Protein AF-A0A813GCV9-F1 (afdb_monomer_lite)

Radius of gyration: 18.34 Å; chains: 1; bounding box: 48×41×50 Å

Sequence (253 aa):
VLDKYIAGQLTDNELYKGTQWEKLWSWPYELSLPIFQYCRDNKVRLVALNTDSEVLLKVSQGGLEALTDQDWQRWVPDRKGFATMTKDAGFKTYMGRVIIPSFYIHEKLGILNYTLSGEKLDQPLNLNRFVSGRLIWDETMAGAAVQFVEEKKGQGGLMCVLVGGDHVKYQYGLRARMERLAMRPGNKFGRELQVASVMLNPGPGDALSRDGPMMAPGPDGQQKVIQFSDFVFAREDAESEAPAIVRVGVPDS

Secondary structure (DSSP, 8-state):
-HHHHHTT-S-HHHHHHHTTHHHH--S-GGGTHHHHHHHHHTTPPP---PPPHHHHHHHHHH-GGG--HHHHHHH-TTHHHHHHHTTSHHHHHHIIIIIHHHHHHHHHTTGGGB-TTS-B-SSPPPHHHHHHHHHHHHHHHHHHHHHHHHHTTTS--EEEEEE-GGGTSSTTSHHHHHHHHHTSTT-S-GGG-EEEEEEES--HHHHS-TT-SEEEE-TTSSEEEE-S-SEEE--TT----PPEEEEEEPPP-

Foldseek 3Di:
DQLCVLVVNDDLVRVCVVVVCVQQPPDDSVLCSVVSVVCSVVVPGDDDQFDDPVVLVQCQVPNPVSQDPVNCVVQQVCPPVLVVLCVFQLNVVLCVQQQVVVVVVCVVVVNQQAGNRRHGDPDGRDSRSSVRSQSSRQRSSLVRVLVVVQVCPPVFDKDKDWAQLSQQFWCPHSQVNNLVNCCDPPGPQNVQKDKFKEAEADDPCQQAPPVGFRWGQDPVRDTDGTGRGPYYDHDPDDPDSGTIIMMIGGDDD

pLDDT: mean 85.26, std 12.13, range [37.31, 98.44]

Organism: Polarella glacialis (NCBI:txid89957)

InterPro domains:
  IPR007314 Haem-binding uptake, Tiki superfamily, ChaN [PF04187] (1-177)
  IPR007314 Haem-binding uptake, Tiki superfamily, ChaN [cd14727] (1-185)

Structure (mmCIF, N/CA/C/O backbone):
data_AF-A0A813GCV9-F1
#
_entry.id   AF-A0A813GCV9-F1
#
loop_
_atom_site.group_PDB
_atom_site.id
_atom_site.type_symbol
_atom_site.label_atom_id
_atom_site.label_alt_id
_atom_site.label_comp_id
_atom_site.label_asym_id
_atom_site.label_entity_id
_atom_site.label_seq_id
_atom_site.pdbx_PDB_ins_code
_atom_site.Cartn_x
_atom_site.Cartn_y
_atom_site.Cartn_z
_atom_site.occupancy
_atom_site.B_iso_or_equiv
_atom_site.auth_seq_id
_atom_site.auth_comp_id
_atom_site.auth_asym_id
_atom_site.auth_atom_id
_atom_site.pdbx_PDB_model_num
ATOM 1 N N . VAL A 1 1 ? -13.377 12.943 6.484 1.00 95.12 1 VAL A N 1
ATOM 2 C CA . VAL A 1 1 ? -14.538 12.206 5.922 1.00 95.12 1 VAL A CA 1
ATOM 3 C C . VAL A 1 1 ? -14.755 10.895 6.662 1.00 95.12 1 VAL A C 1
ATOM 5 O O . VAL A 1 1 ? -15.801 10.762 7.279 1.00 95.12 1 VAL A O 1
ATOM 8 N N . LEU A 1 2 ? -13.763 9.995 6.698 1.00 96.25 2 LEU A N 1
ATOM 9 C CA . LEU A 1 2 ? -13.865 8.685 7.364 1.00 96.25 2 LEU A CA 1
ATOM 10 C C . LEU A 1 2 ? -14.366 8.757 8.818 1.00 96.25 2 LEU A C 1
ATOM 12 O O . LEU A 1 2 ? -15.348 8.101 9.144 1.00 96.25 2 LEU A O 1
ATOM 16 N N . ASP A 1 3 ? -13.779 9.616 9.660 1.00 96.88 3 ASP A N 1
ATOM 17 C CA . ASP A 1 3 ? -14.214 9.754 11.062 1.00 96.88 3 ASP A CA 1
ATOM 18 C C . ASP A 1 3 ? -15.690 10.198 11.187 1.00 96.88 3 ASP A C 1
ATOM 20 O O . ASP A 1 3 ? -16.424 9.684 12.027 1.00 96.88 3 ASP A O 1
ATOM 24 N N . LYS A 1 4 ? -16.163 11.101 10.311 1.00 97.88 4 LYS A N 1
ATOM 25 C CA . LYS A 1 4 ? -17.574 11.536 10.282 1.00 97.88 4 LYS A CA 1
ATOM 26 C C . LYS A 1 4 ? -18.507 10.399 9.860 1.00 97.88 4 LYS A C 1
ATOM 28 O O . LYS A 1 4 ? -19.579 10.243 10.437 1.00 97.88 4 LYS A O 1
ATOM 33 N N . TYR A 1 5 ? -18.091 9.587 8.889 1.00 98.19 5 TYR A N 1
ATOM 34 C CA . TYR A 1 5 ? -18.853 8.414 8.468 1.00 98.19 5 TYR A CA 1
ATOM 35 C C . TYR A 1 5 ? -18.958 7.372 9.592 1.00 98.19 5 TYR A C 1
ATOM 37 O O . TYR A 1 5 ? -20.060 6.931 9.907 1.00 98.19 5 TYR A O 1
ATOM 45 N N . ILE A 1 6 ? -17.855 7.063 10.288 1.00 98.00 6 ILE A N 1
ATOM 46 C CA . ILE A 1 6 ? -17.864 6.166 11.462 1.00 98.00 6 ILE A CA 1
ATOM 47 C C . ILE A 1 6 ? -18.747 6.710 12.597 1.00 98.00 6 ILE A C 1
ATOM 49 O O . ILE A 1 6 ? -19.453 5.953 13.272 1.00 98.00 6 ILE A O 1
ATOM 53 N N . ALA A 1 7 ? -18.781 8.032 12.776 1.00 97.81 7 ALA A N 1
ATOM 54 C CA . ALA A 1 7 ? -19.679 8.696 13.717 1.00 97.81 7 ALA A CA 1
ATOM 55 C C . ALA A 1 7 ? -21.167 8.659 13.300 1.00 97.81 7 ALA A C 1
ATOM 57 O O . ALA A 1 7 ? -22.009 9.137 14.054 1.00 97.81 7 ALA A O 1
ATOM 58 N N . GLY A 1 8 ? -21.510 8.090 12.137 1.00 97.00 8 GLY A N 1
ATOM 59 C CA . GLY A 1 8 ? -22.879 8.042 11.613 1.00 97.00 8 GLY A CA 1
ATOM 60 C C . GLY A 1 8 ? -23.380 9.387 11.079 1.00 97.00 8 GLY A C 1
ATOM 61 O O . GLY A 1 8 ? -24.580 9.571 10.919 1.00 97.00 8 GLY A O 1
ATOM 62 N N . GLN A 1 9 ? -22.473 10.335 10.825 1.00 98.25 9 GLN A N 1
ATOM 63 C CA . GLN A 1 9 ? -22.802 11.689 10.363 1.00 98.25 9 GLN A CA 1
ATOM 64 C C . GLN A 1 9 ? -22.829 11.813 8.837 1.00 98.25 9 GLN A C 1
ATOM 66 O O . GLN A 1 9 ? -23.144 12.884 8.332 1.00 98.25 9 GLN A O 1
ATOM 71 N N . LEU A 1 10 ? -22.439 10.760 8.113 1.00 98.44 10 LEU A N 1
ATOM 72 C CA . LEU A 1 10 ? -22.456 10.702 6.654 1.00 98.44 10 LEU A CA 1
ATOM 73 C C . LEU A 1 10 ? -23.148 9.416 6.202 1.00 98.44 10 LEU A C 1
ATOM 75 O O . LEU A 1 10 ? -22.940 8.351 6.787 1.00 98.44 10 LEU A O 1
ATOM 79 N N . THR A 1 11 ? -23.924 9.525 5.133 1.00 98.19 11 THR A N 1
ATOM 80 C CA . THR A 1 11 ? -24.486 8.408 4.369 1.00 98.19 11 THR A CA 1
ATOM 81 C C . THR A 1 11 ? -23.422 7.723 3.509 1.00 98.19 11 THR A C 1
ATOM 83 O O . THR A 1 11 ? -22.344 8.268 3.256 1.00 98.19 11 THR A O 1
ATOM 86 N N . ASP A 1 12 ? -23.748 6.541 2.989 1.00 97.75 12 ASP A N 1
ATOM 87 C CA . ASP A 1 12 ? -22.870 5.764 2.107 1.00 97.75 12 ASP A CA 1
ATOM 88 C C . ASP A 1 12 ? -22.499 6.541 0.825 1.00 97.75 12 ASP A C 1
ATOM 90 O O . ASP A 1 12 ? -21.359 6.473 0.362 1.00 97.75 12 ASP A O 1
ATOM 94 N N . ASN A 1 13 ? -23.428 7.342 0.288 1.00 97.50 13 ASN A N 1
ATOM 95 C CA . ASN A 1 13 ? -23.197 8.198 -0.881 1.00 97.50 13 ASN A CA 1
ATOM 96 C C . ASN A 1 13 ? -22.347 9.438 -0.546 1.00 97.50 13 ASN A C 1
ATOM 98 O O . ASN A 1 13 ? -21.528 9.883 -1.348 1.00 97.50 13 ASN A O 1
ATOM 102 N N . GLU A 1 14 ? -22.515 10.015 0.645 1.00 98.19 14 GLU A N 1
ATOM 103 C CA . GLU A 1 14 ? -21.656 11.115 1.099 1.00 98.19 14 GLU A CA 1
ATOM 104 C C . GLU A 1 14 ? -20.230 10.640 1.382 1.00 98.19 14 GLU A C 1
ATOM 106 O O . GLU A 1 14 ? -19.284 11.382 1.116 1.00 98.19 14 GLU A O 1
ATOM 111 N N . LEU A 1 15 ? -20.059 9.401 1.860 1.00 97.44 15 LEU A N 1
ATOM 112 C CA . LEU A 1 15 ? -18.748 8.766 1.950 1.00 97.44 15 LEU A CA 1
ATOM 113 C C . LEU A 1 15 ? -18.119 8.625 0.558 1.00 97.44 15 LEU A C 1
ATOM 115 O O . LEU A 1 15 ? -17.005 9.109 0.379 1.00 97.44 15 LEU A O 1
ATOM 119 N N . TYR A 1 16 ? -18.839 8.056 -0.416 1.00 96.06 16 TYR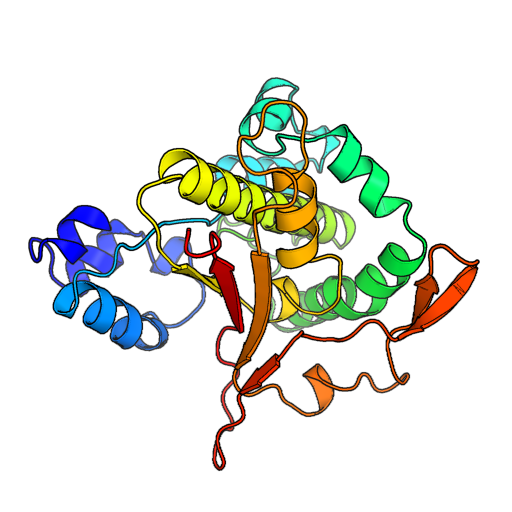 A N 1
ATOM 120 C CA . TYR A 1 16 ? -18.379 7.893 -1.805 1.00 96.06 16 TYR A CA 1
ATOM 121 C C . TYR A 1 16 ? -17.875 9.207 -2.420 1.00 96.06 16 TYR A C 1
ATOM 123 O O . TYR A 1 16 ? -16.763 9.287 -2.948 1.00 96.06 16 TYR A O 1
ATOM 131 N N . LYS A 1 17 ? -18.674 10.275 -2.299 1.00 96.00 17 LYS A N 1
ATOM 132 C CA . LYS A 1 17 ? -18.301 11.608 -2.793 1.00 96.00 17 LYS A CA 1
ATOM 133 C C . LYS A 1 17 ? -17.136 12.196 -2.003 1.00 96.00 17 LYS A C 1
ATOM 135 O O . LYS A 1 17 ? -16.207 12.750 -2.585 1.00 96.00 17 LYS A O 1
ATOM 140 N N . GLY A 1 18 ? -17.172 12.078 -0.677 1.00 94.38 18 GLY A N 1
ATOM 141 C CA . GLY A 1 18 ? -16.168 12.653 0.213 1.00 94.38 18 GLY A CA 1
ATOM 142 C C . GLY A 1 18 ? -14.790 12.002 0.090 1.00 94.38 18 GLY A C 1
ATOM 143 O O . GLY A 1 18 ? -13.785 12.671 0.327 1.00 94.38 18 GLY A O 1
ATOM 144 N N . THR A 1 19 ? -14.720 10.725 -0.287 1.00 91.62 19 THR A N 1
ATOM 145 C CA . THR A 1 19 ? -13.461 10.027 -0.593 1.00 91.62 19 THR A CA 1
ATOM 146 C C . THR A 1 19 ? -13.005 10.229 -2.031 1.00 91.62 19 THR A C 1
ATOM 148 O O . THR A 1 19 ? -11.909 9.793 -2.358 1.00 91.62 19 THR A O 1
ATOM 151 N N . GLN A 1 20 ? -13.803 10.898 -2.875 1.00 90.62 20 GLN A N 1
ATOM 152 C CA . GLN A 1 20 ? -13.553 11.019 -4.314 1.00 90.62 20 GLN A CA 1
ATOM 153 C C . GLN A 1 20 ? -13.320 9.641 -4.955 1.00 90.62 20 GLN A C 1
ATOM 155 O O . GLN A 1 20 ? -12.394 9.473 -5.748 1.00 90.62 20 GLN A O 1
ATOM 160 N N . TRP A 1 21 ? -14.137 8.648 -4.580 1.00 89.50 21 TRP A N 1
ATOM 161 C CA . TRP A 1 21 ? -13.897 7.243 -4.920 1.00 89.50 21 TRP A CA 1
ATOM 162 C C . TRP A 1 21 ? -13.711 7.016 -6.421 1.00 89.50 21 TRP A C 1
ATOM 164 O O . TRP A 1 21 ? -12.734 6.398 -6.813 1.00 89.50 21 TRP A O 1
ATOM 174 N N . GLU A 1 22 ? -14.586 7.592 -7.253 1.00 85.50 22 GLU A N 1
ATOM 175 C CA . GLU A 1 22 ? -14.513 7.501 -8.722 1.00 85.50 22 GLU A CA 1
ATOM 176 C C . GLU A 1 22 ? -13.161 7.947 -9.290 1.00 85.50 22 GLU A C 1
ATOM 178 O O . GLU A 1 22 ? -12.674 7.393 -10.271 1.00 85.50 22 GLU A O 1
ATOM 183 N N . LYS A 1 23 ? -12.551 8.959 -8.667 1.00 81.44 23 LYS A N 1
ATOM 184 C CA . LYS A 1 23 ? -11.278 9.521 -9.111 1.00 81.44 23 LYS A CA 1
ATOM 185 C C . LYS A 1 23 ? -10.099 8.682 -8.629 1.00 81.44 23 LYS A C 1
ATOM 187 O O . LYS A 1 23 ? -9.168 8.454 -9.390 1.00 81.44 23 LYS A O 1
ATOM 192 N N . LEU A 1 24 ? -10.113 8.296 -7.353 1.00 79.62 24 LEU A N 1
ATOM 193 C CA . LEU A 1 24 ? -8.946 7.728 -6.672 1.00 79.62 24 LEU A CA 1
ATOM 194 C C . LEU A 1 24 ? -8.916 6.200 -6.683 1.00 79.62 24 LEU A C 1
ATOM 196 O O . LEU A 1 24 ? -7.896 5.612 -6.328 1.00 79.62 24 LEU A O 1
ATOM 200 N N . TRP A 1 25 ? -10.028 5.554 -7.035 1.00 78.06 25 TRP A N 1
ATOM 201 C CA . TRP A 1 25 ? -10.176 4.110 -6.966 1.00 78.06 25 TRP A CA 1
ATOM 202 C C . TRP A 1 25 ? -10.882 3.570 -8.207 1.00 78.06 25 TRP A C 1
ATOM 204 O O . TRP A 1 25 ? -12.018 3.921 -8.507 1.00 78.06 25 TRP A O 1
ATOM 214 N N . SER A 1 26 ? -10.212 2.669 -8.924 1.00 71.94 26 SER A N 1
ATOM 215 C CA . SER A 1 26 ? -10.727 2.099 -10.177 1.00 71.94 26 SER A CA 1
ATOM 216 C C . SER A 1 26 ? -11.703 0.933 -9.980 1.00 71.94 26 SER A C 1
ATOM 218 O O . SER A 1 26 ? -12.208 0.390 -10.959 1.00 71.94 26 SER A O 1
ATOM 220 N N . TRP A 1 27 ? -11.964 0.525 -8.733 1.00 78.88 27 TRP A N 1
ATOM 221 C CA . TRP A 1 27 ? -12.849 -0.598 -8.414 1.00 78.88 27 TRP A CA 1
ATOM 222 C C . TRP A 1 27 ? -14.259 -0.131 -8.035 1.00 78.88 27 TRP A C 1
ATOM 224 O O . TRP A 1 27 ? -14.389 0.911 -7.383 1.00 78.88 27 TRP A O 1
ATOM 234 N N . PRO A 1 28 ? -15.307 -0.918 -8.353 1.00 86.38 28 PRO A N 1
ATOM 235 C CA . PRO A 1 28 ? -16.673 -0.610 -7.939 1.00 86.38 28 PRO A CA 1
ATOM 236 C C . PRO A 1 28 ? -16.771 -0.378 -6.427 1.00 86.38 28 PRO A C 1
ATOM 238 O O . PRO A 1 28 ? -16.261 -1.167 -5.625 1.00 86.38 28 PRO A O 1
ATOM 241 N N . TYR A 1 29 ? -17.416 0.718 -6.032 1.00 90.81 29 TYR A N 1
ATOM 242 C CA . TYR A 1 29 ? -17.540 1.119 -4.628 1.00 90.81 29 TYR A CA 1
ATOM 243 C C . TYR A 1 29 ? -18.311 0.088 -3.801 1.00 90.81 29 TYR A C 1
ATOM 245 O O . TYR A 1 29 ? -18.001 -0.160 -2.634 1.00 90.81 29 TYR A O 1
ATOM 253 N N . GLU A 1 30 ? -19.266 -0.577 -4.444 1.00 91.12 30 GLU A N 1
ATOM 254 C CA . GLU A 1 30 ? -20.138 -1.603 -3.888 1.00 91.12 30 GLU A CA 1
ATOM 255 C C . GLU A 1 30 ? -19.344 -2.787 -3.324 1.00 91.12 30 GLU A C 1
ATOM 257 O O . GLU A 1 30 ? -19.785 -3.406 -2.359 1.00 91.12 30 GLU A O 1
ATOM 262 N N . LEU A 1 31 ? -18.147 -3.066 -3.857 1.00 88.00 31 LEU A N 1
ATOM 263 C CA . LEU A 1 31 ? -17.272 -4.122 -3.337 1.00 88.00 31 LEU A CA 1
ATOM 264 C C . LEU A 1 31 ? -16.697 -3.779 -1.955 1.00 88.00 31 LEU A C 1
ATOM 266 O O . LEU A 1 31 ? -16.439 -4.672 -1.152 1.00 88.00 31 LEU A O 1
ATOM 270 N N . SER A 1 32 ? -16.490 -2.491 -1.667 1.00 90.44 32 SER A N 1
ATOM 271 C CA . SER A 1 32 ? -15.940 -2.014 -0.388 1.00 90.44 32 SER A CA 1
ATOM 272 C C . SER A 1 32 ? -17.020 -1.571 0.600 1.00 90.44 32 SER A C 1
ATOM 274 O O . SER A 1 32 ? -16.760 -1.459 1.800 1.00 90.44 32 SER A O 1
ATOM 276 N N . LEU A 1 33 ? -18.245 -1.342 0.124 1.00 92.94 33 LEU A N 1
ATOM 277 C CA . LEU A 1 33 ? -19.337 -0.826 0.938 1.00 92.94 33 LEU A CA 1
ATOM 278 C C . LEU A 1 33 ? -19.668 -1.694 2.170 1.00 92.94 33 LEU A C 1
ATOM 280 O O . LEU A 1 33 ? -19.777 -1.118 3.256 1.00 92.94 33 LEU A O 1
ATOM 284 N N . PRO A 1 34 ? -19.738 -3.041 2.089 1.00 94.94 34 PRO A N 1
ATOM 285 C CA . PRO A 1 34 ? -19.987 -3.874 3.267 1.00 94.94 34 PRO A CA 1
ATOM 286 C C . PRO A 1 34 ? -18.926 -3.709 4.362 1.00 94.94 34 PRO A C 1
ATOM 288 O O . PRO A 1 34 ? -19.247 -3.732 5.549 1.00 94.94 34 PRO A O 1
ATOM 291 N N . ILE A 1 35 ? -17.663 -3.487 3.978 1.00 93.56 35 ILE A N 1
ATOM 292 C CA . ILE A 1 35 ? -16.563 -3.240 4.920 1.00 93.56 35 ILE A CA 1
ATOM 293 C C . ILE A 1 35 ? -16.776 -1.896 5.617 1.00 93.56 35 ILE A C 1
ATOM 295 O O . ILE A 1 35 ? -16.689 -1.810 6.842 1.00 93.56 35 ILE A O 1
ATOM 299 N N . PHE A 1 36 ? -17.103 -0.846 4.860 1.00 96.00 36 PHE A N 1
ATOM 300 C CA . PHE A 1 36 ? -17.378 0.466 5.440 1.00 96.00 36 PHE A CA 1
ATOM 301 C C . PHE A 1 36 ? -18.581 0.430 6.384 1.00 96.00 36 PHE A C 1
ATOM 303 O O . PHE A 1 36 ? -18.497 0.953 7.496 1.00 96.00 36 PHE A O 1
ATOM 310 N N . GLN A 1 37 ? -19.685 -0.198 5.982 1.00 97.38 37 GLN A N 1
ATOM 311 C CA . GLN A 1 37 ? -20.872 -0.365 6.824 1.00 97.38 37 GLN A CA 1
ATOM 312 C C . GLN A 1 37 ? -20.536 -1.126 8.112 1.00 97.38 37 GLN A C 1
ATOM 314 O O . GLN A 1 37 ? -20.809 -0.617 9.198 1.00 97.38 37 GLN A O 1
ATOM 319 N N . TYR A 1 38 ? -19.823 -2.255 8.016 1.00 97.00 38 TYR A N 1
ATOM 320 C CA . TYR A 1 38 ? -19.364 -3.001 9.190 1.00 97.00 38 TYR A CA 1
ATOM 321 C C . TYR A 1 38 ? -18.544 -2.124 10.143 1.00 97.00 38 TYR A C 1
ATOM 323 O O . TYR A 1 38 ? -18.786 -2.126 11.352 1.00 97.00 38 TYR A O 1
ATOM 331 N N . CYS A 1 39 ? -17.597 -1.342 9.615 1.00 97.25 39 CYS A N 1
ATOM 332 C CA . CYS A 1 39 ? -16.786 -0.448 10.433 1.00 97.25 39 CYS A CA 1
ATOM 333 C C . CYS A 1 39 ? -17.624 0.636 11.125 1.00 97.25 39 CYS A C 1
ATOM 335 O O . CYS A 1 39 ? -17.415 0.897 12.309 1.00 97.25 39 CYS A O 1
ATOM 337 N N . ARG A 1 40 ? -18.592 1.245 10.430 1.00 97.75 40 ARG A N 1
ATOM 338 C CA . ARG A 1 40 ? -19.497 2.250 11.014 1.00 97.75 40 ARG A CA 1
ATOM 339 C C . ARG A 1 40 ? -20.349 1.663 12.136 1.00 97.75 40 ARG A C 1
ATOM 341 O O . ARG A 1 40 ? -20.454 2.276 13.204 1.00 97.75 40 ARG A O 1
ATOM 348 N N . ASP A 1 41 ? -20.949 0.507 11.882 1.00 97.69 41 ASP A N 1
ATOM 349 C CA . ASP A 1 41 ? -21.927 -0.115 12.771 1.00 97.69 41 ASP A CA 1
ATOM 350 C C . ASP A 1 41 ? -21.246 -0.661 14.039 1.00 97.69 41 ASP A C 1
ATOM 352 O O . ASP A 1 41 ? -21.800 -0.561 15.131 1.00 97.69 41 ASP A O 1
ATOM 356 N N . ASN A 1 42 ? -19.989 -1.109 13.924 1.00 97.12 42 ASN A N 1
ATOM 357 C CA . ASN A 1 42 ? -19.175 -1.612 15.039 1.00 97.12 42 ASN A CA 1
ATOM 358 C C . ASN A 1 42 ? -18.173 -0.589 15.601 1.00 97.12 42 ASN A C 1
ATOM 360 O O . ASN A 1 42 ? -17.332 -0.937 16.426 1.00 97.12 42 ASN A O 1
ATOM 364 N N . LYS A 1 43 ? -18.223 0.671 15.146 1.00 95.50 43 LYS A N 1
ATOM 365 C CA . LYS A 1 43 ? -17.301 1.748 15.560 1.00 95.50 43 LYS A CA 1
ATOM 366 C C . LYS A 1 43 ? -15.816 1.397 15.393 1.00 95.50 43 LYS A C 1
ATOM 368 O O . LYS A 1 43 ? -14.961 1.908 16.114 1.00 95.50 43 LYS A O 1
ATOM 373 N N . VAL A 1 44 ? -15.499 0.572 14.396 1.00 95.69 44 VAL A N 1
ATOM 374 C CA . VAL A 1 44 ? -14.118 0.292 13.995 1.00 95.69 44 VAL A CA 1
ATOM 375 C C . VAL A 1 44 ? -13.597 1.496 13.225 1.00 95.69 44 VAL A C 1
ATOM 377 O O . VAL A 1 44 ? -14.186 1.927 12.233 1.00 95.69 44 VAL A O 1
ATOM 380 N N . ARG A 1 45 ? -12.478 2.057 13.681 1.00 94.25 45 ARG A N 1
ATOM 381 C CA . ARG A 1 45 ? -11.887 3.227 13.038 1.00 94.25 45 ARG A CA 1
ATOM 382 C C . ARG A 1 45 ? -11.359 2.882 11.645 1.00 94.25 45 ARG A C 1
ATOM 384 O O . ARG A 1 45 ? -10.619 1.917 11.483 1.00 94.25 45 ARG A O 1
ATOM 391 N N . LEU A 1 46 ? -11.679 3.727 10.668 1.00 94.75 46 LEU A N 1
ATOM 392 C CA . LEU A 1 46 ? -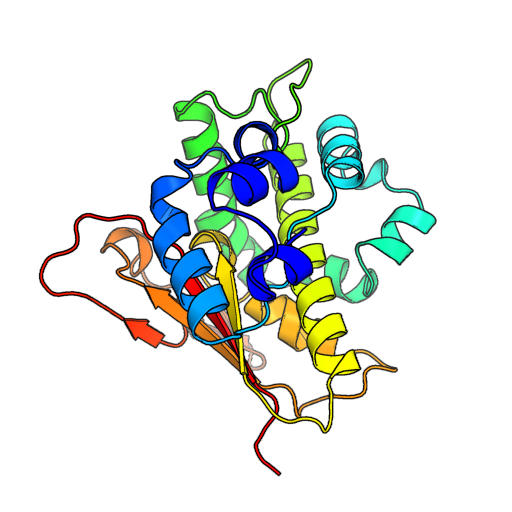11.105 3.672 9.324 1.00 94.75 46 LEU A CA 1
ATOM 393 C C . LEU A 1 46 ? -9.939 4.655 9.210 1.00 94.75 46 LEU A C 1
ATOM 395 O O . LEU A 1 46 ? -10.067 5.825 9.573 1.00 94.75 46 LEU A O 1
ATOM 399 N N . VAL A 1 47 ? -8.820 4.182 8.667 1.00 93.31 47 VAL A N 1
ATOM 400 C CA . VAL A 1 47 ? -7.606 4.972 8.440 1.00 93.31 47 VAL A CA 1
ATOM 401 C C . VAL A 1 47 ? -7.267 4.909 6.957 1.00 93.31 47 VAL A C 1
ATOM 403 O O . VAL A 1 47 ? -7.148 3.824 6.393 1.00 93.31 47 VAL A O 1
ATOM 406 N N . ALA A 1 48 ? -7.122 6.069 6.318 1.00 91.31 48 ALA A N 1
ATOM 407 C CA . ALA A 1 48 ? -6.647 6.140 4.943 1.00 91.31 48 ALA A CA 1
ATOM 408 C C . ALA A 1 48 ? -5.124 5.978 4.934 1.00 91.31 48 ALA A C 1
ATOM 410 O O . ALA A 1 48 ? -4.417 6.794 5.519 1.00 91.31 48 ALA A O 1
ATOM 411 N N . LEU A 1 49 ? -4.636 4.926 4.279 1.00 91.69 49 LEU A N 1
ATOM 412 C CA . LEU A 1 49 ? -3.199 4.650 4.147 1.00 91.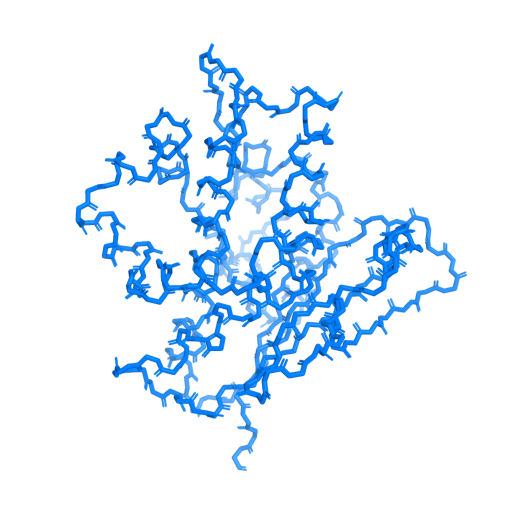69 49 LEU A CA 1
ATOM 413 C C . LEU A 1 49 ? -2.658 4.956 2.757 1.00 91.69 49 LEU A C 1
ATOM 415 O O . LEU A 1 49 ? -1.449 4.896 2.552 1.00 91.69 49 LEU A O 1
ATOM 419 N N . ASN A 1 50 ? -3.551 5.231 1.806 1.00 86.62 50 ASN A N 1
ATOM 420 C CA . ASN A 1 50 ? -3.183 5.404 0.414 1.00 86.62 50 ASN A CA 1
ATOM 421 C C . ASN A 1 50 ? -2.190 6.564 0.237 1.00 86.62 50 ASN A C 1
ATOM 423 O O . ASN A 1 50 ? -2.143 7.497 1.040 1.00 86.62 50 ASN A O 1
ATOM 427 N N . THR A 1 51 ? -1.398 6.495 -0.824 1.00 88.50 51 THR A N 1
ATOM 428 C CA . THR A 1 51 ? -0.418 7.524 -1.158 1.00 88.50 51 THR A CA 1
ATOM 429 C C . THR A 1 51 ? -1.104 8.780 -1.660 1.00 88.50 51 THR A C 1
ATOM 431 O O . THR A 1 51 ? -2.095 8.715 -2.385 1.00 88.50 51 THR A O 1
ATOM 434 N N . ASP A 1 52 ? -0.545 9.933 -1.310 1.00 87.88 52 ASP A N 1
ATOM 435 C CA . ASP A 1 52 ? -0.985 11.202 -1.871 1.00 87.88 52 ASP A CA 1
ATOM 436 C C . ASP A 1 52 ? -0.762 11.224 -3.390 1.00 87.88 52 ASP A C 1
ATOM 438 O O . ASP A 1 52 ? 0.323 10.907 -3.890 1.00 87.88 52 ASP A O 1
ATOM 442 N N . SER A 1 53 ? -1.794 11.630 -4.125 1.00 88.00 53 SER A N 1
ATOM 443 C CA . SER A 1 53 ? -1.738 11.828 -5.573 1.00 88.00 53 SER A CA 1
ATOM 444 C C . SER A 1 53 ? -0.568 12.708 -6.015 1.00 88.00 53 SER A C 1
ATOM 446 O O . SER A 1 53 ? 0.012 12.478 -7.074 1.00 88.00 53 SER A O 1
ATOM 448 N N . GLU A 1 54 ? -0.174 13.691 -5.195 1.00 90.31 54 GLU A N 1
ATOM 449 C CA . GLU A 1 54 ? 0.904 14.621 -5.529 1.00 90.31 54 GLU A CA 1
ATOM 450 C C . GLU A 1 54 ? 2.234 13.886 -5.764 1.00 90.31 54 GLU A C 1
ATOM 452 O O . GLU A 1 54 ? 2.913 14.117 -6.768 1.00 90.31 54 GLU A O 1
ATOM 457 N N . VAL A 1 55 ? 2.610 12.973 -4.861 1.00 92.81 55 VAL A N 1
ATOM 458 C CA . VAL A 1 55 ? 3.895 12.26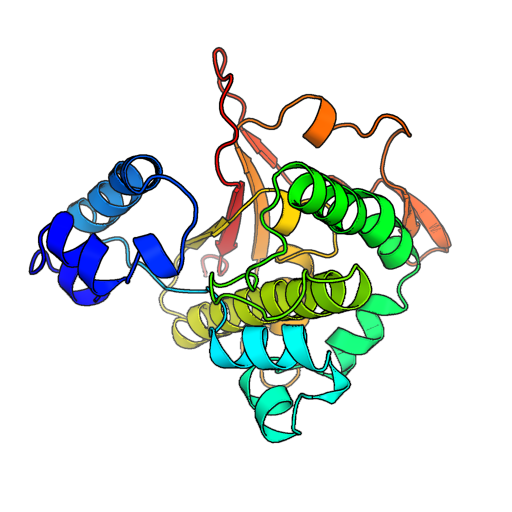7 -4.967 1.00 92.81 55 VAL A CA 1
ATOM 459 C C . VAL A 1 55 ? 3.859 11.210 -6.068 1.00 92.81 55 VAL A C 1
ATOM 461 O O . VAL A 1 55 ? 4.843 11.047 -6.792 1.00 92.81 55 VAL A O 1
ATOM 464 N N . LEU A 1 56 ? 2.718 10.542 -6.263 1.00 92.44 56 LEU A N 1
ATOM 465 C CA . LEU A 1 56 ? 2.556 9.585 -7.355 1.00 92.44 56 LEU A CA 1
ATOM 466 C C . LEU A 1 56 ? 2.619 10.269 -8.720 1.00 92.44 56 LEU A C 1
ATOM 468 O O . LEU A 1 56 ? 3.245 9.723 -9.629 1.00 92.44 56 LEU A O 1
ATOM 472 N N . LEU A 1 57 ? 2.060 11.472 -8.863 1.00 91.88 57 LEU A N 1
ATOM 473 C CA . LEU A 1 57 ? 2.163 12.259 -10.089 1.00 91.88 57 LEU A CA 1
ATOM 474 C C . LEU A 1 57 ? 3.615 12.666 -10.382 1.00 91.88 57 LEU A C 1
ATOM 476 O O . LEU A 1 57 ? 4.104 12.404 -11.484 1.00 91.88 57 LEU A O 1
ATOM 480 N N . LYS A 1 58 ? 4.335 13.217 -9.390 1.00 94.44 58 LYS A N 1
ATOM 481 C CA . LYS A 1 58 ? 5.763 13.580 -9.526 1.00 94.44 58 LYS A CA 1
ATOM 482 C C . LYS A 1 58 ? 6.599 12.392 -10.000 1.00 94.44 58 LYS A C 1
ATOM 484 O O . LYS A 1 58 ? 7.374 12.507 -10.950 1.00 94.44 58 LYS A O 1
ATOM 489 N N . VAL A 1 59 ? 6.407 11.232 -9.373 1.00 95.12 59 VAL A N 1
ATOM 490 C CA . VAL A 1 59 ? 7.175 10.018 -9.681 1.00 95.12 59 VAL A CA 1
ATOM 491 C C . VAL A 1 59 ? 6.762 9.403 -11.014 1.00 95.12 59 VAL A C 1
ATOM 493 O O . VAL A 1 59 ? 7.615 8.895 -11.738 1.00 95.12 59 VAL A O 1
ATOM 496 N N . SER A 1 60 ? 5.487 9.498 -11.388 1.00 92.38 60 SER A N 1
ATOM 497 C CA . SER A 1 60 ? 4.999 9.046 -12.695 1.00 92.38 60 SER A CA 1
ATOM 498 C C . SER A 1 60 ? 5.623 9.843 -13.844 1.00 92.38 60 SER A C 1
ATOM 500 O O . SER A 1 60 ? 5.990 9.268 -14.866 1.00 92.38 60 SER A O 1
ATOM 502 N N . GLN A 1 61 ? 5.814 11.153 -13.664 1.00 91.38 61 GLN A N 1
ATOM 503 C CA . GLN A 1 61 ? 6.417 12.035 -14.669 1.00 91.38 61 GLN A CA 1
ATOM 504 C C . GLN A 1 61 ? 7.952 11.933 -14.680 1.00 91.38 61 GLN A C 1
ATOM 506 O O . GLN A 1 61 ? 8.583 11.703 -15.718 1.00 91.38 61 GLN A O 1
ATOM 511 N N . GLY A 1 62 ? 8.571 12.079 -13.509 1.00 92.56 62 GLY A N 1
ATOM 512 C CA . GLY A 1 62 ? 10.010 12.302 -13.380 1.00 92.56 62 GLY A CA 1
ATOM 513 C C . GLY A 1 62 ? 10.793 11.189 -12.686 1.00 92.56 62 GLY A C 1
ATOM 514 O O . GLY A 1 62 ? 12.020 11.223 -12.712 1.00 92.56 62 GLY A O 1
ATOM 515 N N . GLY A 1 63 ? 10.124 10.155 -12.169 1.00 95.38 63 GLY A N 1
ATOM 516 C CA . GLY A 1 63 ? 10.755 9.071 -11.411 1.00 95.38 63 GLY A CA 1
ATOM 517 C C . GLY A 1 63 ? 11.106 9.482 -9.995 1.00 95.38 63 GLY A C 1
ATOM 518 O O . GLY A 1 63 ? 10.660 10.514 -9.496 1.00 95.38 63 GLY A O 1
ATOM 519 N N . LEU A 1 64 ? 11.932 8.667 -9.342 1.00 95.56 64 LEU A N 1
ATOM 520 C CA . LEU A 1 64 ? 12.424 8.976 -7.999 1.00 95.56 64 LEU A CA 1
ATOM 521 C C . LEU A 1 64 ? 13.299 10.238 -7.984 1.00 95.56 64 LEU A C 1
ATOM 523 O O . LEU A 1 64 ? 13.402 10.900 -6.956 1.00 95.56 64 LEU A O 1
ATOM 527 N N . GLU A 1 65 ? 13.898 10.588 -9.122 1.00 96.00 65 GLU A N 1
ATOM 528 C CA . GLU A 1 65 ? 14.738 11.770 -9.309 1.00 96.00 65 GLU A CA 1
ATOM 529 C C . GLU A 1 65 ? 13.946 13.084 -9.259 1.00 96.00 65 GLU A C 1
ATOM 531 O O . GLU A 1 65 ? 14.532 14.132 -8.998 1.00 96.00 65 GLU A O 1
ATOM 536 N N . ALA A 1 66 ? 12.626 13.046 -9.470 1.00 96.06 66 ALA A N 1
ATOM 537 C CA . ALA A 1 66 ? 11.765 14.223 -9.332 1.00 96.06 66 ALA A CA 1
ATOM 538 C C . ALA A 1 66 ? 11.386 14.543 -7.881 1.00 96.06 66 ALA A C 1
ATOM 540 O O . ALA A 1 66 ? 10.803 15.596 -7.622 1.00 96.06 66 ALA A O 1
ATOM 541 N N . LEU A 1 67 ? 11.690 13.652 -6.936 1.00 96.38 67 LEU A N 1
ATOM 542 C CA . LEU A 1 67 ? 11.415 13.888 -5.527 1.00 96.38 67 LEU A CA 1
ATOM 543 C C . LEU A 1 67 ? 12.460 14.828 -4.928 1.00 96.38 67 LEU A C 1
ATOM 545 O O . LEU A 1 67 ? 13.658 14.536 -4.932 1.00 96.38 67 LEU A O 1
ATOM 549 N N . THR A 1 68 ? 11.991 15.932 -4.354 1.00 96.38 68 THR A N 1
ATOM 550 C CA . THR A 1 68 ? 12.822 16.834 -3.549 1.00 96.38 68 THR A CA 1
ATOM 551 C C . THR A 1 68 ? 13.181 16.191 -2.209 1.00 96.38 68 THR A C 1
ATOM 553 O O . THR A 1 68 ? 12.536 15.237 -1.770 1.00 96.38 68 THR A O 1
ATOM 556 N N . ASP A 1 69 ? 14.173 16.728 -1.495 1.00 95.62 69 ASP A N 1
ATOM 557 C CA . ASP A 1 69 ? 14.484 16.237 -0.144 1.00 95.62 69 ASP A CA 1
ATOM 558 C C . ASP A 1 69 ? 13.289 16.378 0.817 1.00 95.62 69 ASP A C 1
ATOM 560 O O . ASP A 1 69 ? 13.094 15.521 1.681 1.00 95.62 69 ASP A O 1
ATOM 564 N N . GLN A 1 70 ? 12.438 17.393 0.622 1.00 95.06 70 GLN A N 1
ATOM 565 C CA . GLN A 1 70 ? 11.195 17.544 1.378 1.00 95.06 70 GLN A CA 1
ATOM 566 C C . GLN A 1 70 ? 10.193 16.426 1.053 1.00 95.06 70 GLN A C 1
ATOM 568 O O . GLN A 1 70 ? 9.562 15.894 1.967 1.00 95.06 70 GLN A O 1
ATOM 573 N N . ASP A 1 71 ? 10.067 16.033 -0.218 1.00 95.06 71 ASP A N 1
ATOM 574 C CA . ASP A 1 71 ? 9.219 14.902 -0.610 1.00 95.06 71 ASP A CA 1
ATOM 575 C C . ASP A 1 71 ? 9.730 13.592 0.002 1.00 95.06 71 ASP A C 1
ATOM 577 O O . ASP A 1 71 ? 8.948 12.830 0.573 1.00 95.06 71 ASP A O 1
ATOM 581 N N . TRP A 1 72 ? 11.047 13.350 -0.058 1.00 94.75 72 TRP A N 1
ATOM 582 C CA . TRP A 1 72 ? 11.675 12.189 0.579 1.00 94.75 72 TRP A CA 1
ATOM 583 C C . TRP A 1 72 ? 11.398 12.161 2.081 1.00 94.75 72 TRP A C 1
ATOM 585 O O . TRP A 1 72 ? 10.987 11.128 2.601 1.00 94.75 72 TRP A O 1
ATOM 595 N N . GLN A 1 73 ? 11.571 13.286 2.776 1.00 91.94 73 GLN A N 1
ATOM 596 C CA . GLN A 1 73 ? 11.313 13.373 4.211 1.00 91.94 73 GLN A CA 1
ATOM 597 C C . GLN A 1 73 ? 9.837 13.134 4.557 1.00 91.94 73 GLN A C 1
ATOM 599 O O . GLN A 1 73 ? 9.545 12.507 5.576 1.00 91.94 73 GLN A O 1
ATOM 604 N N . ARG A 1 74 ? 8.912 13.625 3.723 1.00 92.06 74 ARG A N 1
ATOM 605 C CA . ARG A 1 74 ? 7.468 13.506 3.951 1.00 92.06 74 ARG A CA 1
ATOM 606 C C . ARG A 1 74 ? 6.944 12.095 3.690 1.00 92.06 74 ARG A C 1
ATOM 608 O O . ARG A 1 74 ? 6.124 11.613 4.464 1.00 92.06 74 ARG A O 1
ATOM 615 N N . TRP A 1 75 ? 7.390 11.448 2.614 1.00 92.81 75 TRP A N 1
ATOM 616 C CA . TRP A 1 75 ? 6.766 10.218 2.109 1.00 92.81 75 TRP A CA 1
ATOM 617 C C . TRP A 1 75 ? 7.599 8.955 2.303 1.00 92.81 75 TRP A C 1
ATOM 619 O O . TRP A 1 75 ? 7.043 7.861 2.367 1.00 92.81 75 TRP A O 1
ATOM 629 N N . VAL A 1 76 ? 8.920 9.080 2.426 1.00 93.81 76 VAL A N 1
ATOM 630 C CA . VAL A 1 76 ? 9.834 7.938 2.537 1.00 93.81 76 VAL A CA 1
ATOM 631 C C . VAL A 1 76 ? 10.710 8.118 3.771 1.00 93.81 76 VAL A C 1
ATOM 633 O O . VAL A 1 76 ? 11.874 8.526 3.693 1.00 93.81 76 VAL A O 1
ATOM 636 N N . PRO A 1 77 ? 10.167 7.810 4.954 1.00 87.94 77 PRO A N 1
ATOM 637 C CA . PRO A 1 77 ? 10.775 8.264 6.190 1.00 87.94 77 PRO A CA 1
ATOM 638 C C . PRO A 1 77 ? 12.077 7.495 6.521 1.00 87.94 77 PRO A C 1
ATOM 640 O O . PRO A 1 77 ? 12.876 7.960 7.330 1.00 87.94 77 PRO A O 1
ATOM 643 N N . ASP A 1 78 ? 12.363 6.369 5.852 1.00 93.12 78 ASP A N 1
ATOM 644 C CA . ASP A 1 78 ? 13.682 5.718 5.846 1.00 93.12 78 ASP A CA 1
ATOM 645 C C . ASP A 1 78 ? 14.233 5.535 4.429 1.00 93.12 78 ASP A C 1
ATOM 647 O O . ASP A 1 78 ? 14.205 4.447 3.847 1.00 93.12 78 ASP A O 1
ATOM 651 N N . ARG A 1 79 ? 14.791 6.627 3.896 1.00 93.44 79 ARG A N 1
ATOM 652 C CA . ARG A 1 79 ? 15.460 6.671 2.587 1.00 93.44 79 ARG A CA 1
ATOM 653 C C . ARG A 1 79 ? 16.595 5.651 2.461 1.00 93.44 79 ARG A C 1
ATOM 655 O O . ARG A 1 79 ? 16.769 5.063 1.395 1.00 93.44 79 ARG A O 1
ATOM 662 N N . LYS A 1 80 ? 17.365 5.413 3.531 1.00 93.38 80 LYS A N 1
ATOM 663 C CA . LYS A 1 80 ? 18.482 4.455 3.498 1.00 93.38 80 LYS A CA 1
ATOM 664 C C . LYS A 1 80 ? 17.964 3.026 3.367 1.00 93.38 80 LYS A C 1
ATOM 666 O O . LYS A 1 80 ? 18.454 2.287 2.514 1.00 93.38 80 LYS A O 1
ATOM 671 N N . GLY A 1 81 ? 16.996 2.636 4.188 1.00 93.31 81 GLY A N 1
ATOM 672 C CA . GLY A 1 81 ? 16.392 1.311 4.127 1.00 93.31 81 GLY A CA 1
ATOM 673 C C . GLY A 1 81 ? 15.624 1.077 2.831 1.00 93.31 81 GLY A C 1
ATOM 674 O O . GLY A 1 81 ? 15.775 0.013 2.237 1.00 93.31 81 GLY A O 1
ATOM 675 N N . PHE A 1 82 ? 14.915 2.094 2.331 1.00 94.31 82 PHE A N 1
ATOM 676 C CA . PHE A 1 82 ? 14.259 2.069 1.022 1.00 94.31 82 PHE A CA 1
ATOM 677 C C . PHE A 1 82 ? 15.257 1.727 -0.094 1.00 94.31 82 PHE A C 1
ATOM 679 O O . PHE A 1 82 ? 15.041 0.788 -0.855 1.00 94.31 82 PHE A O 1
ATOM 686 N N . ALA A 1 83 ? 16.399 2.423 -0.143 1.00 93.44 83 ALA A N 1
ATOM 687 C CA . ALA A 1 83 ? 17.442 2.176 -1.141 1.00 93.44 83 ALA A CA 1
ATOM 688 C C . ALA A 1 83 ? 18.239 0.879 -0.902 1.00 93.44 83 ALA A C 1
ATOM 690 O O . ALA A 1 83 ? 18.805 0.310 -1.832 1.00 93.44 83 ALA A O 1
ATOM 691 N N . THR A 1 84 ? 18.341 0.415 0.344 1.00 92.06 84 THR A N 1
ATOM 692 C CA . THR A 1 84 ? 19.074 -0.820 0.670 1.00 92.06 84 THR A CA 1
ATOM 693 C C . THR A 1 84 ? 18.254 -2.056 0.318 1.00 92.06 84 THR A C 1
ATOM 695 O O . THR A 1 84 ? 18.819 -3.021 -0.185 1.00 92.06 84 THR A O 1
ATOM 698 N N . MET A 1 85 ? 16.930 -2.009 0.493 1.00 89.88 85 MET A N 1
ATOM 699 C CA . MET A 1 85 ? 16.023 -3.104 0.144 1.00 89.88 85 MET A CA 1
ATOM 700 C C . MET A 1 85 ? 16.167 -3.526 -1.323 1.00 89.88 85 MET A C 1
ATOM 702 O O . MET A 1 85 ? 16.158 -4.715 -1.622 1.00 89.88 85 MET A O 1
ATOM 706 N N . THR A 1 86 ? 16.387 -2.578 -2.240 1.00 88.75 86 THR A N 1
ATOM 707 C CA . THR A 1 86 ? 16.536 -2.890 -3.671 1.00 88.75 86 THR A CA 1
ATOM 708 C C . THR A 1 86 ? 17.834 -3.629 -4.011 1.00 88.75 86 THR A C 1
ATOM 710 O O . THR A 1 86 ? 17.982 -4.116 -5.129 1.00 88.75 86 THR A O 1
ATOM 713 N N . LYS A 1 87 ? 18.792 -3.683 -3.077 1.00 88.12 87 LYS A N 1
ATOM 714 C CA . LYS A 1 87 ? 20.064 -4.409 -3.217 1.00 88.12 87 LYS A CA 1
ATOM 715 C C . LYS A 1 87 ? 19.985 -5.835 -2.684 1.00 88.12 87 LYS A C 1
ATOM 717 O O . LYS A 1 87 ? 20.929 -6.597 -2.874 1.00 88.12 87 LYS A O 1
ATOM 722 N N . ASP A 1 88 ? 18.898 -6.181 -2.002 1.00 85.00 88 ASP A N 1
ATOM 723 C CA . ASP A 1 88 ? 18.698 -7.524 -1.493 1.00 85.00 88 ASP A CA 1
ATOM 724 C C . ASP A 1 88 ? 18.547 -8.522 -2.651 1.00 85.00 88 ASP A C 1
ATOM 726 O O . ASP A 1 88 ? 17.878 -8.253 -3.654 1.00 85.00 88 ASP A O 1
ATOM 730 N N . ALA A 1 89 ? 19.179 -9.688 -2.526 1.00 77.69 89 ALA A N 1
ATOM 731 C CA . ALA A 1 89 ? 19.202 -10.681 -3.591 1.00 77.69 89 ALA A CA 1
ATOM 732 C C . ALA A 1 89 ? 17.798 -11.201 -3.953 1.00 77.69 89 ALA A C 1
ATOM 734 O O . ALA A 1 89 ? 17.536 -11.481 -5.125 1.00 77.69 89 ALA A O 1
ATOM 735 N N . GLY A 1 90 ? 16.876 -11.281 -2.989 1.00 81.12 90 GLY A N 1
ATOM 736 C CA . GLY A 1 90 ? 15.493 -11.679 -3.252 1.00 81.12 90 GLY A CA 1
ATOM 737 C C . GLY A 1 90 ? 14.634 -10.566 -3.859 1.00 81.12 90 GLY A C 1
ATOM 738 O O . GLY A 1 90 ? 13.606 -10.866 -4.471 1.00 81.12 90 GLY A O 1
ATOM 739 N N . PHE A 1 91 ? 15.070 -9.301 -3.806 1.00 87.12 91 PHE A N 1
ATOM 740 C CA . PHE A 1 91 ? 14.324 -8.185 -4.394 1.00 87.12 91 PHE A CA 1
ATOM 741 C C . PHE A 1 91 ? 14.218 -8.303 -5.918 1.00 87.12 91 PHE A C 1
ATOM 743 O O . PHE A 1 91 ? 13.165 -8.031 -6.493 1.00 87.12 91 PHE A O 1
ATOM 750 N N . LYS A 1 92 ? 15.268 -8.784 -6.599 1.00 85.69 92 LYS A N 1
ATOM 751 C CA . LYS A 1 92 ? 15.212 -9.051 -8.049 1.00 85.69 92 LYS A CA 1
ATOM 752 C C . LYS A 1 92 ? 14.137 -10.089 -8.388 1.00 85.69 92 LYS A C 1
ATOM 754 O O . LYS A 1 92 ? 13.424 -9.944 -9.380 1.00 85.69 92 LYS A O 1
ATOM 759 N N . THR A 1 93 ? 14.002 -11.117 -7.554 1.00 83.81 93 THR A N 1
ATOM 760 C CA . THR A 1 93 ? 12.972 -12.144 -7.720 1.00 83.81 93 THR A CA 1
ATOM 761 C C . THR A 1 93 ? 11.578 -11.573 -7.447 1.00 83.81 93 THR A C 1
ATOM 763 O O . THR A 1 93 ? 10.664 -11.833 -8.225 1.00 83.81 93 THR A O 1
ATOM 766 N N . TYR A 1 94 ? 11.420 -10.725 -6.424 1.00 87.38 94 TYR A N 1
ATOM 767 C CA . TYR A 1 94 ? 10.174 -9.992 -6.163 1.00 87.38 94 TYR A CA 1
ATOM 768 C C . TYR A 1 94 ? 9.762 -9.115 -7.352 1.00 87.38 94 TYR A C 1
ATOM 770 O O . TYR A 1 94 ? 8.625 -9.189 -7.815 1.00 87.38 94 TYR A O 1
ATOM 778 N N . MET A 1 95 ? 10.702 -8.355 -7.918 1.00 90.50 95 MET A N 1
ATOM 779 C CA . MET A 1 95 ? 10.479 -7.549 -9.120 1.00 90.50 95 MET A CA 1
ATOM 780 C C . MET A 1 95 ? 9.960 -8.393 -10.287 1.00 90.50 95 MET A C 1
ATOM 782 O O . MET A 1 95 ? 8.959 -8.035 -10.904 1.00 90.50 95 MET A O 1
ATOM 786 N N . GLY A 1 96 ? 10.618 -9.522 -10.571 1.00 88.00 96 GLY A N 1
ATOM 787 C CA . GLY A 1 96 ? 10.252 -10.413 -11.673 1.00 88.00 96 GLY A CA 1
ATOM 788 C C . GLY A 1 96 ? 8.929 -11.156 -11.478 1.00 88.00 96 GLY A C 1
ATOM 789 O O . GLY A 1 96 ? 8.271 -11.470 -12.464 1.00 88.00 96 GLY A O 1
ATOM 790 N N . ARG A 1 97 ? 8.529 -11.431 -10.230 1.00 84.19 97 ARG A N 1
ATOM 791 C CA . ARG A 1 97 ? 7.335 -12.236 -9.917 1.00 84.19 97 ARG A CA 1
ATOM 792 C C . ARG A 1 97 ? 6.097 -11.425 -9.554 1.00 84.19 97 ARG A C 1
ATOM 794 O O . ARG A 1 97 ? 4.996 -11.937 -9.708 1.00 84.19 97 ARG A O 1
ATOM 801 N N . VAL A 1 98 ? 6.267 -10.196 -9.071 1.00 87.62 98 VAL A N 1
ATOM 802 C CA . VAL A 1 98 ? 5.163 -9.356 -8.588 1.00 87.62 98 VAL A CA 1
ATOM 803 C C . VAL A 1 98 ? 5.032 -8.101 -9.436 1.00 87.62 98 VAL A C 1
ATOM 805 O O . VAL A 1 98 ? 4.039 -7.931 -10.135 1.00 87.62 98 VAL A O 1
ATOM 808 N N . ILE A 1 99 ? 6.042 -7.229 -9.432 1.00 92.06 99 ILE A N 1
ATOM 809 C CA . ILE A 1 99 ? 5.893 -5.882 -10.004 1.00 92.06 99 ILE A CA 1
ATOM 810 C C . ILE A 1 99 ? 5.855 -5.904 -11.540 1.00 92.06 99 ILE A C 1
ATOM 812 O O . ILE A 1 99 ? 4.988 -5.267 -12.135 1.00 92.06 99 ILE A O 1
ATOM 816 N N . ILE A 1 100 ? 6.760 -6.639 -12.195 1.00 93.00 100 ILE A N 1
ATOM 817 C CA . ILE A 1 100 ? 6.828 -6.695 -13.665 1.00 93.00 100 ILE A CA 1
ATOM 818 C C . ILE A 1 100 ? 5.585 -7.375 -14.274 1.00 93.00 100 ILE A C 1
ATOM 820 O O . ILE A 1 100 ? 5.020 -6.819 -15.216 1.00 93.00 100 ILE A O 1
ATOM 824 N N . PRO A 1 101 ? 5.096 -8.524 -13.764 1.00 90.38 101 PRO A N 1
ATOM 825 C CA . PRO A 1 101 ? 3.838 -9.096 -14.241 1.00 90.38 101 PRO A CA 1
ATOM 826 C C . PRO A 1 101 ? 2.648 -8.152 -14.045 1.00 90.38 101 PRO A C 1
ATOM 828 O O . PRO A 1 101 ? 1.844 -8.002 -14.964 1.00 90.38 101 PRO A O 1
ATOM 831 N N . SER A 1 102 ? 2.580 -7.463 -12.898 1.00 89.00 102 SER A N 1
ATOM 832 C CA . SER A 1 102 ? 1.549 -6.456 -12.621 1.00 89.00 102 SER A CA 1
ATOM 833 C C . SER A 1 102 ? 1.558 -5.355 -13.688 1.00 89.00 102 SER A C 1
ATOM 835 O O . SER A 1 102 ? 0.513 -5.067 -14.267 1.00 89.00 102 SER A O 1
ATOM 837 N N . PHE A 1 103 ? 2.734 -4.827 -14.056 1.00 93.12 103 PHE A N 1
ATOM 838 C CA . PHE A 1 103 ? 2.874 -3.851 -15.146 1.00 93.12 103 PHE A CA 1
ATOM 839 C C . PHE A 1 103 ? 2.262 -4.345 -16.466 1.00 93.12 103 PHE A C 1
ATOM 841 O O . PHE A 1 103 ? 1.439 -3.648 -17.054 1.00 93.12 103 PHE A O 1
ATOM 848 N N . TYR A 1 104 ? 2.605 -5.556 -16.915 1.00 93.06 104 TYR A N 1
ATOM 849 C CA . TYR A 1 104 ? 2.092 -6.086 -18.185 1.00 93.06 104 TYR A CA 1
ATOM 850 C C . TYR A 1 104 ? 0.589 -6.388 -18.156 1.00 93.06 104 TYR A C 1
ATOM 852 O O . TYR A 1 104 ? -0.072 -6.324 -19.192 1.00 93.06 104 TYR A O 1
ATOM 860 N N . ILE A 1 105 ? 0.024 -6.712 -16.990 1.00 88.31 105 ILE A N 1
ATOM 861 C CA . ILE A 1 105 ? -1.433 -6.817 -16.829 1.00 88.31 105 ILE A CA 1
ATOM 862 C C . ILE A 1 105 ? -2.071 -5.432 -16.997 1.00 88.31 105 ILE A C 1
ATOM 864 O O . ILE A 1 105 ? -3.008 -5.292 -17.779 1.00 88.31 105 ILE A O 1
ATOM 868 N N . HIS A 1 106 ? -1.528 -4.398 -16.347 1.00 88.06 106 HIS A N 1
ATOM 869 C CA . HIS A 1 106 ? -2.030 -3.024 -16.472 1.00 88.06 106 HIS A CA 1
ATOM 870 C C . HIS A 1 106 ? -1.899 -2.487 -17.907 1.00 88.06 106 HIS A C 1
ATOM 872 O O . HIS A 1 106 ? -2.790 -1.785 -18.387 1.00 88.06 106 HIS A O 1
ATOM 878 N N . GLU A 1 107 ? -0.822 -2.844 -18.612 1.00 90.31 107 GLU A N 1
ATOM 879 C CA . GLU A 1 107 ? -0.635 -2.526 -20.031 1.00 90.31 107 GLU A CA 1
ATOM 880 C C . GLU A 1 107 ? -1.737 -3.155 -20.888 1.00 90.31 107 GLU A C 1
ATOM 882 O O . GLU A 1 107 ? -2.404 -2.453 -21.647 1.00 90.31 107 GLU A O 1
ATOM 887 N N . LYS A 1 108 ? -1.993 -4.459 -20.713 1.00 89.75 108 LYS A N 1
ATOM 888 C CA . LYS A 1 108 ? -3.049 -5.184 -21.440 1.00 89.75 108 LYS A CA 1
ATOM 889 C C . LYS A 1 108 ? -4.448 -4.643 -21.162 1.00 89.75 108 LYS A C 1
ATOM 891 O O . LYS A 1 108 ? -5.287 -4.658 -22.057 1.00 89.75 108 LYS A O 1
ATOM 896 N N . LEU A 1 109 ? -4.695 -4.177 -19.939 1.00 85.38 109 LEU A N 1
ATOM 897 C CA . LEU A 1 109 ? -5.959 -3.558 -19.539 1.00 85.38 109 LEU A CA 1
ATOM 898 C C . LEU A 1 109 ? -6.086 -2.094 -20.003 1.00 85.38 109 LEU A C 1
ATOM 900 O O . LEU A 1 109 ? -7.150 -1.503 -19.848 1.00 85.38 109 LEU A O 1
ATOM 904 N N . GLY A 1 110 ? -5.032 -1.490 -20.566 1.00 86.31 110 GLY A N 1
ATOM 905 C CA . GLY A 1 110 ? -5.058 -0.114 -21.074 1.00 86.31 110 GLY A CA 1
ATOM 906 C C . GLY A 1 110 ? -5.087 0.971 -19.989 1.00 86.31 110 GLY A C 1
ATOM 907 O O . GLY A 1 110 ? -5.380 2.131 -20.286 1.00 86.31 110 GLY A O 1
ATOM 908 N N . ILE A 1 111 ? -4.764 0.622 -18.740 1.00 85.62 111 ILE A N 1
ATOM 909 C CA . ILE A 1 111 ? -4.875 1.514 -17.571 1.00 85.62 111 ILE A CA 1
ATOM 910 C C . ILE A 1 111 ? -3.571 2.249 -17.225 1.00 85.62 111 ILE A C 1
ATOM 912 O O . ILE A 1 111 ? -3.536 3.032 -16.284 1.00 85.62 111 ILE A O 1
ATOM 916 N N . LEU A 1 112 ? -2.511 2.081 -18.023 1.00 90.06 112 LEU A N 1
ATOM 917 C CA . LEU A 1 112 ? -1.241 2.805 -17.849 1.00 90.06 112 LEU A CA 1
ATOM 918 C C . LEU A 1 112 ? -1.291 4.282 -18.279 1.00 90.06 112 LEU A C 1
ATOM 920 O O . LEU A 1 112 ? -0.312 4.998 -18.098 1.00 90.06 112 LEU A O 1
ATOM 924 N N . ASN A 1 113 ? -2.417 4.750 -18.827 1.00 88.62 113 ASN A N 1
ATOM 925 C CA . ASN A 1 113 ? -2.643 6.163 -19.167 1.00 88.62 113 ASN A CA 1
ATOM 926 C C . ASN A 1 113 ? -2.950 7.047 -17.947 1.00 88.62 113 ASN A C 1
ATOM 928 O O . ASN A 1 113 ? -3.180 8.247 -18.099 1.00 88.62 113 ASN A O 1
ATOM 932 N N . TYR A 1 114 ? -2.983 6.455 -16.756 1.00 86.25 114 TYR A N 1
ATOM 933 C CA . TYR A 1 114 ? -3.243 7.133 -15.498 1.00 86.25 114 TYR A CA 1
ATOM 934 C C . TYR A 1 114 ? -2.106 6.852 -14.510 1.00 86.25 114 TYR A C 1
ATOM 936 O O . TYR A 1 114 ? -1.425 5.827 -14.597 1.00 86.25 114 TYR A O 1
ATOM 944 N N . THR A 1 115 ? -1.892 7.758 -13.560 1.00 82.31 115 THR A N 1
ATOM 945 C CA . THR A 1 115 ? -1.092 7.477 -12.368 1.00 82.31 115 THR A CA 1
ATOM 946 C C . THR A 1 115 ? -1.748 6.350 -11.570 1.00 82.31 115 THR A C 1
ATOM 948 O O . THR A 1 115 ? -2.930 6.038 -11.724 1.00 82.31 115 THR A O 1
ATOM 951 N N . LEU A 1 116 ? -0.990 5.789 -10.631 1.00 78.19 116 LEU A N 1
ATOM 952 C CA . LEU A 1 116 ? -1.494 4.801 -9.675 1.00 78.19 116 LEU A CA 1
ATOM 953 C C . LEU A 1 116 ? -2.624 5.349 -8.768 1.00 78.19 116 LEU A C 1
ATOM 955 O O . LEU A 1 116 ? -3.335 4.567 -8.147 1.00 78.19 116 LEU A O 1
ATOM 959 N N . SER A 1 117 ? -2.808 6.674 -8.725 1.00 74.50 117 SER A N 1
ATOM 960 C CA . SER A 1 117 ? -3.883 7.391 -8.020 1.00 74.50 117 SER A CA 1
ATOM 961 C C . SER A 1 117 ? -4.994 7.930 -8.935 1.00 74.50 117 SER A C 1
ATOM 963 O O . SER A 1 117 ? -5.893 8.608 -8.445 1.00 74.50 117 SER A O 1
ATOM 965 N N . GLY A 1 118 ? -4.963 7.628 -10.241 1.00 78.75 118 GLY A N 1
ATOM 966 C CA . GLY A 1 118 ? -6.047 7.943 -11.181 1.00 78.75 118 GLY A CA 1
ATOM 967 C C . GLY A 1 118 ? -5.928 9.274 -11.937 1.00 78.75 118 GLY A C 1
ATOM 968 O O . GLY A 1 118 ? -6.849 9.656 -12.659 1.00 78.75 118 GLY A O 1
ATOM 969 N N . GLU A 1 119 ? -4.811 10.000 -11.837 1.00 83.81 119 GLU A N 1
ATOM 970 C CA . GLU A 1 119 ? -4.574 11.194 -12.659 1.00 83.81 119 GLU A CA 1
ATOM 971 C C . GLU A 1 119 ? -4.180 10.819 -14.086 1.00 83.81 119 GLU A C 1
ATOM 973 O O . GLU A 1 119 ? -3.267 10.028 -14.292 1.00 83.81 119 GLU A O 1
ATOM 978 N N . LYS A 1 120 ? -4.810 11.435 -15.089 1.00 86.19 120 LYS A N 1
ATOM 979 C CA . LYS A 1 120 ? -4.451 11.216 -16.494 1.00 86.19 120 LYS A CA 1
ATOM 980 C C . LYS A 1 120 ? -3.024 11.699 -16.784 1.00 86.19 120 LYS A C 1
ATOM 982 O O . LYS A 1 120 ? -2.647 12.800 -16.389 1.00 86.19 120 LYS A O 1
ATOM 987 N N . LEU A 1 121 ? -2.273 10.893 -17.525 1.00 86.94 121 LEU A N 1
ATOM 988 C CA . LEU A 1 121 ? -0.923 11.194 -17.993 1.00 86.94 121 LEU A CA 1
ATOM 989 C C . LEU A 1 121 ? -0.921 11.558 -19.482 1.00 86.94 121 LEU A C 1
ATOM 991 O O . LEU A 1 121 ? -1.768 11.100 -20.250 1.00 86.94 121 LEU A O 1
ATOM 995 N N . ASP A 1 122 ? 0.070 12.352 -19.893 1.00 86.94 122 ASP A N 1
ATOM 996 C CA . ASP A 1 122 ? 0.275 12.713 -21.305 1.00 86.94 122 ASP A CA 1
ATOM 997 C C . ASP A 1 122 ? 0.757 11.522 -22.143 1.00 86.94 122 ASP A C 1
ATOM 999 O O . ASP A 1 122 ? 0.512 11.452 -23.347 1.00 86.94 122 ASP A O 1
ATOM 1003 N N . GLN A 1 123 ? 1.459 10.587 -21.502 1.00 87.94 123 GLN A N 1
ATOM 1004 C CA . GLN A 1 123 ? 1.962 9.357 -22.101 1.00 87.94 123 GLN A CA 1
ATOM 1005 C C . GLN A 1 123 ? 1.742 8.187 -21.135 1.00 87.94 123 GLN A C 1
ATOM 1007 O O . GLN A 1 123 ? 1.800 8.399 -19.919 1.00 87.94 123 GLN A O 1
ATOM 1012 N N . PRO A 1 124 ? 1.535 6.958 -21.645 1.00 90.88 124 PRO A N 1
ATOM 1013 C CA . PRO A 1 124 ? 1.445 5.780 -20.797 1.00 90.88 124 PRO A CA 1
ATOM 1014 C C . PRO A 1 124 ? 2.683 5.627 -19.905 1.00 90.88 124 PRO A C 1
ATOM 1016 O O . PRO A 1 124 ? 3.812 5.869 -20.344 1.00 90.88 124 PRO A O 1
ATOM 1019 N N . LEU A 1 125 ? 2.487 5.173 -18.665 1.00 93.31 125 LEU A N 1
ATOM 1020 C CA . LEU A 1 125 ? 3.587 4.791 -17.783 1.00 93.31 125 LEU A CA 1
ATOM 1021 C C . LEU A 1 125 ? 4.466 3.745 -18.473 1.00 93.31 125 LEU A C 1
ATOM 1023 O O . LEU A 1 125 ? 3.997 2.678 -18.856 1.00 93.31 125 LEU A O 1
ATOM 1027 N N . ASN A 1 126 ? 5.764 4.019 -18.570 1.00 94.88 126 ASN A N 1
ATOM 1028 C CA . ASN A 1 126 ? 6.737 2.975 -18.873 1.00 94.88 126 ASN A CA 1
ATOM 1029 C C . ASN A 1 126 ? 7.061 2.162 -17.610 1.00 94.88 126 ASN A C 1
ATOM 1031 O O . ASN A 1 126 ? 6.783 2.592 -16.485 1.00 94.88 126 ASN A O 1
ATOM 1035 N N . LEU A 1 127 ? 7.710 1.010 -17.794 1.00 95.50 127 LEU A N 1
ATOM 1036 C CA . LEU A 1 127 ? 8.046 0.109 -16.695 1.00 95.50 127 LEU A CA 1
ATOM 1037 C C . LEU A 1 127 ? 8.821 0.813 -15.571 1.00 95.50 127 LEU A C 1
ATOM 1039 O O . LEU A 1 127 ? 8.481 0.643 -14.407 1.00 95.50 127 LEU A O 1
ATOM 1043 N N . ASN A 1 128 ? 9.815 1.647 -15.887 1.00 95.56 128 ASN A N 1
ATOM 1044 C CA . ASN A 1 128 ? 10.615 2.324 -14.860 1.00 95.56 128 ASN A CA 1
ATOM 1045 C C . ASN A 1 128 ? 9.757 3.251 -13.987 1.00 95.56 128 ASN A C 1
ATOM 1047 O O . ASN A 1 128 ? 9.879 3.220 -12.764 1.00 95.56 128 ASN A O 1
ATOM 1051 N N . ARG A 1 129 ? 8.858 4.037 -14.595 1.00 95.31 129 ARG A N 1
ATOM 1052 C CA . ARG A 1 129 ? 7.940 4.930 -13.867 1.00 95.31 129 ARG A CA 1
ATOM 1053 C C . ARG A 1 129 ? 6.913 4.154 -13.052 1.00 95.31 129 ARG A C 1
ATOM 1055 O O . ARG A 1 129 ? 6.683 4.498 -11.895 1.00 95.31 129 ARG A O 1
ATOM 1062 N N . PHE A 1 130 ? 6.372 3.070 -13.608 1.00 94.81 130 PHE A N 1
ATOM 1063 C CA . PHE A 1 130 ? 5.480 2.166 -12.882 1.00 94.81 130 PHE A CA 1
ATOM 1064 C C . PHE A 1 130 ? 6.164 1.574 -11.645 1.00 94.81 130 PHE A C 1
ATOM 1066 O O . PHE A 1 130 ? 5.607 1.610 -10.551 1.00 94.81 130 PHE A O 1
ATOM 1073 N N . VAL A 1 131 ? 7.401 1.090 -11.792 1.00 95.25 131 VAL A N 1
ATOM 1074 C CA . VAL A 1 131 ? 8.197 0.553 -10.682 1.00 95.25 131 VAL A CA 1
ATOM 1075 C C . VAL A 1 131 ? 8.451 1.627 -9.630 1.00 95.25 131 VAL A C 1
ATOM 1077 O O . VAL A 1 131 ? 8.191 1.385 -8.455 1.00 95.25 131 VAL A O 1
ATOM 1080 N N . SER A 1 132 ? 8.915 2.820 -10.018 1.00 95.44 132 SER A N 1
ATOM 1081 C CA . SER A 1 132 ? 9.136 3.915 -9.065 1.00 95.44 132 SER A CA 1
ATOM 1082 C C . SER A 1 132 ? 7.858 4.265 -8.300 1.00 95.44 132 SER A C 1
ATOM 1084 O O . SER A 1 132 ? 7.890 4.354 -7.073 1.00 95.44 132 SER A O 1
ATOM 1086 N N . GLY A 1 133 ? 6.732 4.398 -9.009 1.00 94.56 133 GLY A N 1
ATOM 1087 C CA . GLY A 1 133 ? 5.429 4.668 -8.408 1.00 94.56 133 GLY A CA 1
ATOM 1088 C C . GLY A 1 133 ? 5.016 3.567 -7.437 1.00 94.56 133 GLY A C 1
ATOM 1089 O O . GLY A 1 133 ? 4.647 3.856 -6.303 1.00 94.56 133 GLY A O 1
ATOM 1090 N N . ARG A 1 134 ? 5.172 2.297 -7.827 1.00 93.31 134 ARG A N 1
ATOM 1091 C CA . ARG A 1 134 ? 4.828 1.152 -6.983 1.00 93.31 134 ARG A CA 1
ATOM 1092 C C . ARG A 1 134 ? 5.669 1.081 -5.709 1.00 93.31 134 ARG A C 1
ATOM 1094 O O . ARG A 1 134 ? 5.136 0.810 -4.637 1.00 93.31 134 ARG A O 1
ATOM 1101 N N . LEU A 1 135 ? 6.973 1.345 -5.802 1.00 94.62 135 LEU A N 1
ATOM 1102 C CA . LEU A 1 135 ? 7.845 1.322 -4.629 1.00 94.62 135 LEU A CA 1
ATOM 1103 C C . LEU A 1 135 ? 7.525 2.444 -3.644 1.00 94.62 135 LEU A C 1
ATOM 1105 O O . LEU A 1 135 ? 7.604 2.200 -2.440 1.00 94.62 135 LEU A O 1
ATOM 1109 N N . ILE A 1 136 ? 7.181 3.636 -4.142 1.00 95.31 136 ILE A N 1
ATOM 1110 C CA . ILE A 1 136 ? 6.719 4.754 -3.312 1.00 95.31 136 ILE A CA 1
ATOM 1111 C C . ILE A 1 136 ? 5.365 4.427 -2.694 1.00 95.31 136 ILE A C 1
ATOM 1113 O O . ILE A 1 136 ? 5.195 4.640 -1.499 1.00 95.31 136 ILE A O 1
ATOM 1117 N N . TRP A 1 137 ? 4.453 3.831 -3.462 1.00 94.00 137 TRP A N 1
ATOM 1118 C CA . TRP A 1 137 ? 3.131 3.459 -2.975 1.00 94.00 137 TRP A CA 1
ATOM 1119 C C . TRP A 1 137 ? 3.202 2.526 -1.762 1.00 94.00 137 TRP A C 1
ATOM 1121 O O . TRP A 1 137 ? 2.661 2.822 -0.694 1.00 94.00 137 TRP A O 1
ATOM 1131 N N . ASP A 1 138 ? 3.952 1.431 -1.897 1.00 94.38 138 ASP A N 1
ATOM 1132 C CA . ASP A 1 138 ? 4.145 0.472 -0.810 1.00 94.38 138 ASP A CA 1
ATOM 1133 C C . ASP A 1 138 ? 4.836 1.115 0.407 1.00 94.38 138 ASP A C 1
ATOM 1135 O O . ASP A 1 138 ? 4.510 0.797 1.552 1.00 94.38 138 ASP A O 1
ATOM 1139 N N . GLU A 1 139 ? 5.788 2.025 0.172 1.00 95.12 139 GLU A N 1
ATOM 1140 C CA . GLU A 1 139 ? 6.518 2.721 1.235 1.00 95.12 139 GLU A CA 1
ATOM 1141 C C . GLU A 1 139 ? 5.622 3.663 2.033 1.00 95.12 139 GLU A C 1
ATOM 1143 O O . GLU A 1 139 ? 5.653 3.634 3.264 1.00 95.12 139 GLU A O 1
ATOM 1148 N N . THR A 1 140 ? 4.808 4.479 1.359 1.00 94.56 140 THR A N 1
ATOM 1149 C CA . THR A 1 140 ? 3.950 5.446 2.047 1.00 94.56 140 THR A CA 1
ATOM 1150 C C . THR A 1 140 ? 2.836 4.742 2.812 1.00 94.56 140 THR A C 1
ATOM 1152 O O . THR A 1 140 ? 2.535 5.149 3.931 1.00 94.56 140 THR A O 1
ATOM 1155 N N . MET A 1 141 ? 2.259 3.666 2.254 1.00 94.31 141 MET A N 1
ATOM 1156 C CA . MET A 1 141 ? 1.253 2.862 2.958 1.00 94.31 141 MET A CA 1
ATOM 1157 C C . MET A 1 141 ? 1.834 2.250 4.234 1.00 94.31 141 MET A C 1
ATOM 1159 O O . MET A 1 141 ? 1.233 2.353 5.305 1.00 94.31 141 MET A O 1
ATOM 1163 N N . ALA A 1 142 ? 3.029 1.657 4.140 1.00 94.50 142 ALA A N 1
ATOM 1164 C CA . ALA A 1 142 ? 3.716 1.090 5.295 1.00 94.50 142 ALA A CA 1
ATOM 1165 C C . ALA A 1 142 ? 4.075 2.165 6.336 1.00 94.50 142 ALA A C 1
ATOM 1167 O O . ALA A 1 142 ? 3.879 1.952 7.532 1.00 94.50 142 ALA A O 1
ATOM 1168 N N . GLY A 1 143 ? 4.551 3.332 5.890 1.00 93.69 143 GLY A N 1
ATOM 1169 C CA . GLY A 1 143 ? 4.860 4.478 6.745 1.00 93.69 143 GLY A CA 1
ATOM 1170 C C . GLY A 1 143 ? 3.647 4.990 7.510 1.00 93.69 143 GLY A C 1
ATOM 1171 O O . GLY A 1 143 ? 3.712 5.107 8.733 1.00 93.69 143 GLY A O 1
ATOM 1172 N N . ALA A 1 144 ? 2.533 5.220 6.814 1.00 93.44 144 ALA A N 1
ATOM 1173 C CA . ALA A 1 144 ? 1.286 5.672 7.422 1.00 93.44 144 ALA A CA 1
ATOM 1174 C C . ALA A 1 144 ? 0.751 4.661 8.449 1.00 93.44 144 ALA A C 1
ATOM 1176 O O . ALA A 1 144 ? 0.310 5.052 9.528 1.00 93.44 144 ALA A O 1
ATOM 1177 N N . ALA A 1 145 ? 0.831 3.361 8.148 1.00 93.75 145 ALA A N 1
ATOM 1178 C CA . ALA A 1 145 ? 0.365 2.318 9.055 1.00 93.75 145 ALA A CA 1
ATOM 1179 C C . ALA A 1 145 ? 1.229 2.228 10.324 1.00 93.75 145 ALA A C 1
ATOM 1181 O O . ALA A 1 145 ? 0.692 2.213 11.431 1.00 93.75 145 ALA A O 1
ATOM 1182 N N . VAL A 1 146 ? 2.561 2.228 10.183 1.00 92.75 146 VAL A N 1
ATOM 1183 C CA . VAL A 1 146 ? 3.478 2.212 11.337 1.00 92.75 146 VAL A CA 1
ATOM 1184 C C . VAL A 1 146 ? 3.312 3.472 12.184 1.00 92.75 146 VAL A C 1
ATOM 1186 O O . VAL A 1 146 ? 3.197 3.361 13.402 1.00 92.75 146 VAL A O 1
ATOM 1189 N N . GLN A 1 147 ? 3.234 4.650 11.556 1.00 91.06 147 GLN A N 1
ATOM 1190 C CA . GLN A 1 147 ? 3.011 5.911 12.263 1.00 91.06 147 GLN A CA 1
ATOM 1191 C C . GLN A 1 147 ? 1.695 5.882 13.049 1.00 91.06 147 GLN A C 1
ATOM 1193 O O . GLN A 1 147 ? 1.675 6.225 14.229 1.00 91.06 147 GLN A O 1
ATOM 1198 N N . PHE A 1 148 ? 0.601 5.444 12.423 1.00 91.56 148 PHE A N 1
ATOM 1199 C CA . PHE A 1 148 ? -0.698 5.388 13.085 1.00 91.56 148 PHE A CA 1
ATOM 1200 C C . PHE A 1 148 ? -0.675 4.471 14.311 1.00 91.56 148 PHE A C 1
ATOM 1202 O O . PHE A 1 148 ? -1.145 4.853 15.384 1.00 91.56 148 PHE A O 1
ATOM 1209 N N . VAL A 1 149 ? -0.118 3.265 14.172 1.00 89.75 149 VAL A N 1
ATOM 1210 C CA . VAL A 1 149 ? -0.034 2.313 15.286 1.00 89.75 149 VAL A CA 1
ATOM 1211 C C . VAL A 1 149 ? 0.862 2.885 16.389 1.00 89.75 149 VAL A C 1
ATOM 1213 O O . VAL A 1 149 ? 0.520 2.781 17.566 1.00 89.75 149 VAL A O 1
ATOM 1216 N N . GLU A 1 150 ? 1.942 3.588 16.037 1.00 87.69 150 GLU A N 1
ATOM 1217 C CA . GLU A 1 150 ? 2.865 4.227 16.987 1.00 87.69 150 GLU A CA 1
ATOM 1218 C C . GLU A 1 150 ? 2.202 5.342 17.801 1.00 87.69 150 GLU A C 1
ATOM 1220 O O . GLU A 1 150 ? 2.365 5.408 19.023 1.00 87.69 150 GLU A O 1
ATOM 1225 N N . GLU A 1 151 ? 1.405 6.191 17.151 1.00 88.81 151 GLU A N 1
ATOM 1226 C CA . GLU A 1 151 ? 0.602 7.234 17.801 1.00 88.81 151 GLU A CA 1
ATOM 1227 C C . GLU A 1 151 ? -0.430 6.657 18.782 1.00 88.81 151 GLU A C 1
ATOM 1229 O O . GLU A 1 151 ? -0.864 7.342 19.712 1.00 88.81 151 GLU A O 1
ATOM 1234 N N . LYS A 1 152 ? -0.822 5.393 18.588 1.00 86.94 152 LYS A N 1
ATOM 1235 C CA . LYS A 1 152 ? -1.770 4.654 19.430 1.00 86.94 152 LYS A CA 1
ATOM 1236 C C . LYS A 1 152 ? -1.104 3.658 20.377 1.00 86.94 152 LYS A C 1
ATOM 1238 O O . LYS A 1 152 ? -1.812 2.958 21.103 1.00 86.94 152 LYS A O 1
ATOM 1243 N N . LYS A 1 153 ? 0.233 3.609 20.428 1.00 82.12 153 LYS A N 1
ATOM 1244 C CA . LYS A 1 153 ? 0.959 2.689 21.312 1.00 82.12 153 LYS A CA 1
ATOM 1245 C C . LYS A 1 153 ? 0.491 2.861 22.764 1.00 82.12 153 LYS A C 1
ATOM 1247 O O . LYS A 1 153 ? 0.371 3.980 23.260 1.00 82.12 153 LYS A O 1
ATOM 1252 N N . GLY A 1 154 ? 0.236 1.740 23.439 1.00 80.12 154 GLY A N 1
ATOM 1253 C CA . GLY A 1 154 ? -0.254 1.698 24.822 1.00 80.12 154 GLY A CA 1
ATOM 1254 C C . GLY A 1 154 ? -1.779 1.718 24.968 1.00 80.12 154 GLY A C 1
ATOM 1255 O O . GLY A 1 154 ? -2.268 1.534 26.075 1.00 80.12 154 GLY A O 1
ATOM 1256 N N . GLN A 1 155 ? -2.535 1.897 23.879 1.00 84.38 155 GLN A N 1
ATOM 1257 C CA . GLN A 1 155 ? -4.003 1.769 23.888 1.00 84.38 155 GLN A CA 1
ATOM 1258 C C . GLN A 1 155 ? -4.473 0.339 23.573 1.00 84.38 155 GLN A C 1
ATOM 1260 O O . GLN A 1 155 ? -5.664 0.054 23.672 1.00 84.38 155 GLN A O 1
ATOM 1265 N N . GLY A 1 156 ? -3.541 -0.549 23.206 1.00 77.12 156 GLY A N 1
ATOM 1266 C CA . GLY A 1 156 ? -3.840 -1.879 22.680 1.00 77.12 156 GLY A CA 1
ATOM 1267 C C . GLY A 1 156 ? -4.525 -1.824 21.311 1.00 77.12 156 GLY A C 1
ATOM 1268 O O . GLY A 1 156 ? -4.934 -0.763 20.832 1.00 77.12 156 GLY A O 1
ATOM 1269 N N . GLY A 1 157 ? -4.641 -2.980 20.665 1.00 82.75 157 GLY A N 1
ATOM 1270 C CA . GLY A 1 157 ? -5.469 -3.140 19.474 1.00 82.75 157 GLY A CA 1
ATOM 1271 C C . GLY A 1 157 ? -4.759 -3.715 18.255 1.00 82.75 157 GLY A C 1
ATOM 1272 O O . GLY A 1 157 ? -3.535 -3.837 18.179 1.00 82.75 157 GLY A O 1
ATOM 1273 N N . LEU A 1 158 ? -5.595 -4.063 17.281 1.00 88.44 158 LEU A N 1
ATOM 1274 C CA . LEU A 1 158 ? -5.217 -4.669 16.016 1.00 88.44 158 LEU A CA 1
ATOM 1275 C C . LEU A 1 158 ? -5.623 -3.741 14.874 1.00 88.44 158 LEU A C 1
ATOM 1277 O O . LEU A 1 158 ? -6.793 -3.380 14.741 1.00 88.44 158 LEU A O 1
ATOM 1281 N N . MET A 1 159 ? -4.669 -3.403 14.017 1.00 91.62 159 MET A N 1
ATOM 1282 C CA . MET A 1 159 ? -4.940 -2.736 12.755 1.00 91.62 159 MET A CA 1
ATOM 1283 C C . MET A 1 159 ? -5.000 -3.776 11.632 1.00 91.62 159 MET A C 1
ATOM 1285 O O . MET A 1 159 ? -4.059 -4.538 11.416 1.00 91.62 159 MET A O 1
ATOM 1289 N N . CYS A 1 160 ? -6.115 -3.796 10.904 1.00 92.75 160 CYS A N 1
ATOM 1290 C CA . CYS A 1 160 ? -6.285 -4.590 9.690 1.00 92.75 160 CYS A CA 1
ATOM 1291 C C . CYS A 1 160 ? -6.175 -3.665 8.474 1.00 92.75 160 CYS A C 1
ATOM 1293 O O . CYS A 1 160 ? -6.982 -2.754 8.305 1.00 92.75 160 CYS A O 1
ATOM 1295 N N . VAL A 1 161 ? -5.176 -3.902 7.633 1.00 92.56 161 VAL A N 1
ATOM 1296 C CA . VAL A 1 161 ? -4.889 -3.144 6.416 1.00 92.56 161 VAL A CA 1
ATOM 1297 C C . VAL A 1 161 ? -5.391 -3.937 5.216 1.00 92.56 161 VAL A C 1
ATOM 1299 O O . VAL A 1 161 ? -4.911 -5.038 4.970 1.00 92.56 161 VAL A O 1
ATOM 1302 N N . LEU A 1 162 ? -6.345 -3.379 4.475 1.00 89.69 162 LEU A N 1
ATOM 1303 C CA . LEU A 1 162 ? -6.913 -3.983 3.269 1.00 89.69 162 LEU A CA 1
ATOM 1304 C C . LEU A 1 162 ? -6.256 -3.391 2.023 1.00 89.69 162 LEU A C 1
ATOM 1306 O O . LEU A 1 162 ? -6.336 -2.182 1.809 1.00 89.69 162 LEU A O 1
ATOM 1310 N N . VAL A 1 163 ? -5.616 -4.229 1.210 1.00 88.69 163 VAL A N 1
ATOM 1311 C CA . VAL A 1 163 ? -4.864 -3.812 0.012 1.00 88.69 163 VAL A CA 1
ATOM 1312 C C . VAL A 1 163 ? -4.948 -4.858 -1.099 1.00 88.69 163 VAL A C 1
ATOM 1314 O O . VAL A 1 163 ? -5.281 -6.012 -0.851 1.00 88.69 163 VAL A O 1
ATOM 1317 N N . GLY A 1 164 ? -4.619 -4.484 -2.338 1.00 85.50 164 GLY A N 1
ATOM 1318 C CA . GLY A 1 164 ? -4.490 -5.457 -3.429 1.00 85.50 164 GLY A CA 1
ATOM 1319 C C . GLY A 1 164 ? -3.411 -6.510 -3.134 1.00 85.50 164 GLY A C 1
ATOM 1320 O O . GLY A 1 164 ? -2.383 -6.195 -2.534 1.00 85.50 164 GLY A O 1
ATOM 1321 N N . GLY A 1 165 ? -3.624 -7.756 -3.569 1.00 84.31 165 GLY A N 1
ATOM 1322 C CA . GLY A 1 165 ? -2.747 -8.887 -3.232 1.00 84.31 165 GLY A CA 1
ATOM 1323 C C . GLY A 1 165 ? -1.272 -8.660 -3.578 1.00 84.31 165 GLY A C 1
ATOM 1324 O O . GLY A 1 165 ? -0.390 -8.981 -2.784 1.00 84.31 165 GLY A O 1
ATOM 1325 N N . ASP A 1 166 ? -0.977 -8.016 -4.710 1.00 86.56 166 ASP A N 1
ATOM 1326 C CA . ASP A 1 166 ? 0.406 -7.740 -5.109 1.00 86.56 166 ASP A CA 1
ATOM 1327 C C . ASP A 1 166 ? 1.171 -6.891 -4.074 1.00 86.56 166 ASP A C 1
ATOM 1329 O O . ASP A 1 166 ? 2.396 -6.946 -4.039 1.00 86.56 166 ASP A O 1
ATOM 1333 N N . HIS A 1 167 ? 0.493 -6.096 -3.238 1.00 89.44 167 HIS A N 1
ATOM 1334 C CA . HIS A 1 167 ? 1.129 -5.269 -2.204 1.00 89.44 167 HIS A CA 1
ATOM 1335 C C . HIS A 1 167 ? 1.640 -6.082 -1.010 1.00 89.44 167 HIS A C 1
ATOM 1337 O O . HIS A 1 167 ? 2.398 -5.560 -0.193 1.00 89.44 167 HIS A O 1
ATOM 1343 N N . VAL A 1 168 ? 1.224 -7.343 -0.877 1.00 85.94 168 VAL A N 1
ATOM 1344 C CA . VAL A 1 168 ? 1.553 -8.195 0.278 1.00 85.94 168 VAL A CA 1
ATOM 1345 C C . VAL A 1 168 ? 2.213 -9.510 -0.115 1.00 85.94 168 VAL A C 1
ATOM 1347 O O . VAL A 1 168 ? 2.804 -10.157 0.745 1.00 85.94 168 VAL A O 1
ATOM 1350 N N . LYS A 1 169 ? 2.125 -9.892 -1.396 1.00 81.31 169 LYS A N 1
ATOM 1351 C CA . LYS A 1 169 ? 2.755 -11.092 -1.946 1.00 81.31 169 LYS A CA 1
ATOM 1352 C C . LYS A 1 169 ? 4.266 -11.046 -1.734 1.00 81.31 169 LYS A C 1
ATOM 1354 O O . LYS A 1 169 ? 4.946 -10.169 -2.268 1.00 81.31 169 LYS A O 1
ATOM 1359 N N . TYR A 1 170 ? 4.784 -12.069 -1.061 1.00 78.62 170 TYR A N 1
ATOM 1360 C CA . TYR A 1 170 ? 6.211 -12.276 -0.816 1.00 78.62 170 TYR A CA 1
ATOM 1361 C C . TYR A 1 170 ? 6.873 -11.157 0.026 1.00 78.62 170 TYR A C 1
ATOM 1363 O O . TYR A 1 170 ? 6.349 -10.062 0.230 1.00 78.62 170 TYR A O 1
ATOM 1371 N N . GLN A 1 171 ? 8.068 -11.428 0.553 1.00 78.19 171 GLN A N 1
ATOM 1372 C CA . GLN A 1 171 ? 8.724 -10.637 1.613 1.00 78.19 171 GLN A CA 1
ATOM 1373 C C . GLN A 1 171 ? 9.327 -9.264 1.206 1.00 78.19 171 GLN A C 1
ATOM 1375 O O . GLN A 1 171 ? 10.378 -8.886 1.709 1.00 78.19 171 GLN A O 1
ATOM 1380 N N . TYR A 1 172 ? 8.683 -8.467 0.347 1.00 86.31 172 TYR A N 1
ATOM 1381 C CA . TYR A 1 172 ? 9.172 -7.114 -0.023 1.00 86.31 172 TYR A CA 1
ATOM 1382 C C . TYR A 1 172 ? 8.071 -6.053 -0.202 1.00 86.31 172 TYR A C 1
ATOM 1384 O O . TYR A 1 172 ? 8.368 -4.872 -0.419 1.00 86.31 172 TYR A O 1
ATOM 1392 N N . GLY A 1 173 ? 6.804 -6.461 -0.098 1.00 89.12 173 GLY A N 1
ATOM 1393 C CA . GLY A 1 173 ? 5.656 -5.558 -0.071 1.00 89.12 173 GLY A CA 1
ATOM 1394 C C . GLY A 1 173 ? 5.495 -4.837 1.274 1.00 89.12 173 GLY A C 1
ATOM 1395 O O . GLY A 1 173 ? 6.462 -4.596 2.004 1.00 89.12 173 GLY A O 1
ATOM 1396 N N . LEU A 1 174 ? 4.253 -4.513 1.634 1.00 91.69 174 LEU A N 1
ATOM 1397 C CA . LEU A 1 174 ? 3.911 -3.770 2.852 1.00 91.69 174 LEU A CA 1
ATOM 1398 C C . LEU A 1 174 ? 4.491 -4.406 4.111 1.00 91.69 174 LEU A C 1
ATOM 1400 O O . LEU A 1 174 ? 5.085 -3.693 4.912 1.00 91.69 174 LEU A O 1
ATOM 1404 N N . ARG A 1 175 ? 4.375 -5.730 4.273 1.00 89.94 175 ARG A N 1
ATOM 1405 C CA . ARG A 1 175 ? 4.825 -6.422 5.490 1.00 89.94 175 ARG A CA 1
ATOM 1406 C C . ARG A 1 175 ? 6.290 -6.116 5.823 1.00 89.94 175 ARG A C 1
ATOM 1408 O O . ARG A 1 175 ? 6.569 -5.570 6.887 1.00 89.94 175 ARG A O 1
ATOM 1415 N N . ALA A 1 176 ? 7.207 -6.395 4.897 1.00 89.88 176 ALA A N 1
ATOM 1416 C CA . ALA A 1 176 ? 8.642 -6.198 5.115 1.00 89.88 176 ALA A CA 1
ATOM 1417 C C . ALA A 1 176 ? 9.003 -4.720 5.343 1.00 89.88 176 ALA A C 1
ATOM 1419 O O . ALA A 1 176 ? 9.897 -4.391 6.125 1.00 89.88 176 ALA A O 1
ATOM 1420 N N . ARG A 1 177 ? 8.284 -3.803 4.683 1.00 93.56 177 ARG A N 1
ATOM 1421 C CA . ARG A 1 177 ? 8.466 -2.360 4.880 1.00 93.56 177 ARG A CA 1
ATOM 1422 C C . ARG A 1 177 ? 7.997 -1.924 6.256 1.00 93.56 177 ARG A C 1
ATOM 1424 O O . ARG A 1 177 ? 8.722 -1.195 6.917 1.00 93.56 177 ARG A O 1
ATOM 1431 N N . MET A 1 178 ? 6.840 -2.393 6.712 1.00 93.25 178 MET A N 1
ATOM 1432 C CA . MET A 1 178 ? 6.332 -2.092 8.048 1.00 93.25 178 MET A CA 1
ATOM 1433 C C . MET A 1 178 ? 7.275 -2.604 9.138 1.00 93.25 178 MET A C 1
ATOM 1435 O O . MET A 1 178 ? 7.623 -1.847 10.040 1.00 93.25 178 MET A O 1
ATOM 1439 N N . GLU A 1 179 ? 7.759 -3.842 9.013 1.00 91.25 179 GLU A N 1
ATOM 1440 C CA . GLU A 1 179 ? 8.745 -4.420 9.936 1.00 91.25 179 GLU A CA 1
ATOM 1441 C C . GLU A 1 179 ? 10.037 -3.592 9.970 1.00 91.25 179 GLU A C 1
ATOM 1443 O O . GLU A 1 179 ? 10.520 -3.226 11.042 1.00 91.25 179 GLU A O 1
ATOM 1448 N N . ARG A 1 180 ? 10.573 -3.214 8.802 1.00 92.62 180 ARG A N 1
ATOM 1449 C CA . ARG A 1 180 ? 11.756 -2.343 8.721 1.00 92.62 180 ARG A CA 1
ATOM 1450 C C . ARG A 1 180 ? 11.508 -0.979 9.363 1.00 92.62 180 ARG A C 1
ATOM 1452 O O . ARG A 1 180 ? 12.352 -0.492 10.112 1.00 92.62 180 ARG A O 1
ATOM 1459 N N . LEU A 1 181 ? 10.380 -0.345 9.051 1.00 93.44 181 LEU A N 1
ATOM 1460 C CA . LEU A 1 181 ? 10.048 0.997 9.525 1.00 93.44 181 LEU A CA 1
ATOM 1461 C C . LEU A 1 181 ? 9.833 1.030 11.046 1.00 93.44 181 LEU A C 1
ATOM 1463 O O . LEU A 1 181 ? 10.245 1.998 11.684 1.00 93.44 181 LEU A O 1
ATOM 1467 N N . ALA A 1 182 ? 9.272 -0.032 11.630 1.00 91.31 182 ALA A N 1
ATOM 1468 C CA . ALA A 1 182 ? 9.107 -0.184 13.078 1.00 91.31 182 ALA A CA 1
ATOM 1469 C C . ALA A 1 182 ? 10.441 -0.319 13.834 1.00 91.31 182 ALA A C 1
ATOM 1471 O O . ALA A 1 182 ? 10.545 0.068 14.997 1.00 91.31 182 ALA A O 1
ATOM 1472 N N . MET A 1 183 ? 11.479 -0.821 13.158 1.00 90.19 183 MET A N 1
ATOM 1473 C CA . MET A 1 183 ? 12.832 -0.991 13.702 1.00 90.19 183 MET A CA 1
ATOM 1474 C C . MET A 1 183 ? 13.713 0.261 13.588 1.00 90.19 183 MET A C 1
ATOM 1476 O O . MET A 1 183 ? 14.880 0.234 13.988 1.00 90.19 183 MET A O 1
ATOM 1480 N N . ARG A 1 184 ? 13.203 1.359 13.020 1.00 87.94 184 ARG A N 1
ATOM 1481 C CA . ARG A 1 184 ? 13.995 2.578 12.829 1.00 87.94 184 ARG A CA 1
ATOM 1482 C C . ARG A 1 184 ? 14.371 3.233 14.158 1.00 87.94 184 ARG A C 1
ATOM 1484 O O . ARG A 1 184 ? 13.548 3.274 15.074 1.00 87.94 184 ARG A O 1
ATOM 1491 N N . PRO A 1 185 ? 15.565 3.849 14.245 1.00 79.56 185 PRO A N 1
ATOM 1492 C CA . PRO A 1 185 ? 15.916 4.694 15.378 1.00 79.56 185 PRO A CA 1
ATOM 1493 C C . PRO A 1 185 ? 14.860 5.783 15.601 1.00 79.56 185 PRO A C 1
ATOM 1495 O O . PRO A 1 185 ? 14.488 6.488 14.663 1.00 79.56 185 PRO A O 1
ATOM 1498 N N . GLY A 1 186 ? 14.390 5.911 16.841 1.00 77.44 186 GLY A N 1
ATOM 1499 C CA . GLY A 1 186 ? 13.358 6.876 17.227 1.00 77.44 186 GLY A CA 1
ATOM 1500 C C . GLY A 1 186 ? 11.921 6.359 17.144 1.00 77.44 186 GLY A C 1
ATOM 1501 O O . GLY A 1 186 ? 11.041 7.033 17.668 1.00 77.44 186 GLY A O 1
ATOM 1502 N N . ASN A 1 187 ? 11.681 5.177 16.560 1.00 78.56 187 ASN A N 1
ATOM 1503 C CA . ASN A 1 187 ? 10.369 4.540 16.629 1.00 78.56 187 ASN A CA 1
ATOM 1504 C C . ASN A 1 187 ? 10.165 3.875 18.002 1.00 78.56 187 ASN A C 1
ATOM 1506 O O . ASN A 1 187 ? 11.085 3.260 18.548 1.00 78.56 187 ASN A O 1
ATOM 1510 N N . LYS A 1 188 ? 8.961 3.981 18.567 1.00 75.50 188 LYS A N 1
ATOM 1511 C CA . LYS A 1 188 ? 8.630 3.443 19.893 1.00 75.50 188 LYS A CA 1
ATOM 1512 C C . LYS A 1 188 ? 8.477 1.924 19.929 1.00 75.50 188 LYS A C 1
ATOM 1514 O O . LYS A 1 188 ? 8.475 1.387 21.032 1.00 75.50 188 LYS A O 1
ATOM 1519 N N . PHE A 1 189 ? 8.299 1.225 18.807 1.00 77.62 189 PHE A N 1
ATOM 1520 C CA . PHE A 1 189 ? 8.062 -0.229 18.821 1.00 77.62 189 PHE A CA 1
ATOM 1521 C C . PHE A 1 189 ? 9.329 -1.071 18.922 1.00 77.62 189 PHE A C 1
ATOM 1523 O O . PHE A 1 189 ? 9.397 -1.991 19.737 1.00 77.62 189 PHE A O 1
ATOM 1530 N N . GLY A 1 190 ? 10.307 -0.824 18.048 1.00 75.69 190 GLY A N 1
ATOM 1531 C CA . GLY A 1 190 ? 11.366 -1.801 17.816 1.00 75.69 190 GLY A CA 1
ATOM 1532 C C . GLY A 1 190 ? 10.774 -3.162 17.425 1.00 75.69 190 GLY A C 1
ATOM 1533 O O . GLY A 1 190 ? 9.926 -3.245 16.538 1.00 75.69 190 GLY A O 1
ATOM 1534 N N . ARG A 1 191 ? 11.200 -4.232 18.113 1.00 73.75 191 ARG A N 1
ATOM 1535 C CA . ARG A 1 191 ? 10.765 -5.619 17.842 1.00 73.75 191 ARG A CA 1
ATOM 1536 C C . ARG A 1 191 ? 9.367 -5.957 18.366 1.00 73.75 191 ARG A C 1
ATOM 1538 O O . ARG A 1 191 ? 8.918 -7.080 18.173 1.00 73.75 191 ARG A O 1
ATOM 1545 N N . GLU A 1 192 ? 8.708 -5.029 19.055 1.00 80.19 192 GLU A N 1
ATOM 1546 C CA . GLU A 1 192 ? 7.382 -5.277 19.619 1.00 80.19 192 GLU A CA 1
ATOM 1547 C C . GLU A 1 192 ? 6.297 -5.328 18.540 1.00 80.19 192 GLU A C 1
ATOM 1549 O O . GLU A 1 192 ? 5.329 -6.053 18.716 1.00 80.19 192 GLU A O 1
ATOM 1554 N N . LEU A 1 193 ? 6.437 -4.609 17.41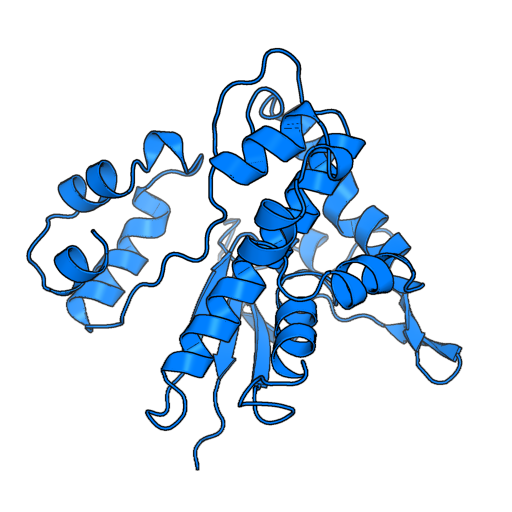7 1.00 85.75 193 LEU A N 1
ATOM 1555 C CA . LEU A 1 193 ? 5.407 -4.622 16.375 1.00 85.75 193 LEU A CA 1
ATOM 1556 C C . LEU A 1 193 ? 5.347 -5.989 15.685 1.00 85.75 193 LEU A C 1
ATOM 1558 O O . LEU A 1 193 ? 6.325 -6.426 15.078 1.00 85.75 193 LEU A O 1
ATOM 1562 N N . GLN A 1 194 ? 4.177 -6.624 15.713 1.00 86.69 194 GLN A N 1
ATOM 1563 C CA . GLN A 1 194 ? 3.933 -7.870 14.995 1.00 86.69 194 GLN A CA 1
ATOM 1564 C C . GLN A 1 194 ? 3.144 -7.591 13.719 1.00 86.69 194 GLN A C 1
ATOM 1566 O O . GLN A 1 194 ? 2.070 -6.986 13.754 1.00 86.69 194 GLN A O 1
ATOM 1571 N N . VAL A 1 195 ? 3.672 -8.051 12.585 1.00 89.50 195 VAL A N 1
ATOM 1572 C CA . VAL A 1 195 ? 3.045 -7.878 11.273 1.00 89.50 195 VAL A CA 1
ATOM 1573 C C . VAL A 1 195 ? 2.879 -9.238 10.612 1.00 89.50 195 VAL A C 1
ATOM 1575 O O . VAL A 1 195 ? 3.848 -9.975 10.448 1.00 89.50 195 VAL A O 1
ATOM 1578 N N . ALA A 1 196 ? 1.652 -9.553 10.208 1.00 88.88 196 ALA A N 1
ATOM 1579 C CA . ALA A 1 196 ? 1.319 -10.780 9.497 1.00 88.88 196 ALA A CA 1
ATOM 1580 C C . ALA A 1 196 ? 0.512 -10.468 8.236 1.00 88.88 196 ALA A C 1
ATOM 1582 O O . ALA A 1 196 ? -0.369 -9.612 8.234 1.00 88.88 196 ALA A O 1
ATOM 1583 N N . SER A 1 197 ? 0.793 -11.192 7.163 1.00 89.38 197 SER A N 1
ATOM 1584 C CA . SER A 1 197 ? 0.077 -11.112 5.892 1.00 89.38 197 SER A CA 1
ATOM 1585 C C . SER A 1 197 ? -0.909 -12.272 5.750 1.00 89.38 197 SER A C 1
ATOM 1587 O O . SER A 1 197 ? -0.556 -13.437 5.934 1.00 89.38 197 SER A O 1
ATOM 1589 N N . VAL A 1 198 ? -2.158 -11.953 5.412 1.00 87.62 198 VAL A N 1
ATOM 1590 C CA . VAL A 1 198 ? -3.226 -12.925 5.171 1.00 87.62 198 VAL A CA 1
ATOM 1591 C C . VAL A 1 198 ? -3.779 -12.713 3.770 1.00 87.62 198 VAL A C 1
ATOM 1593 O O . VAL A 1 198 ? -4.295 -11.643 3.443 1.00 87.62 198 VAL A O 1
ATOM 1596 N N . MET A 1 199 ? -3.703 -13.754 2.950 1.00 84.62 199 MET A N 1
ATOM 1597 C CA . MET A 1 199 ? -4.287 -13.738 1.614 1.00 84.62 199 MET A CA 1
ATOM 1598 C C . MET A 1 199 ? -5.708 -14.280 1.661 1.00 84.62 199 MET A C 1
ATOM 1600 O O . MET A 1 199 ? -5.940 -15.392 2.140 1.00 84.62 199 MET A O 1
ATOM 1604 N N . LEU A 1 200 ? -6.649 -13.467 1.182 1.00 84.25 200 LEU A N 1
ATOM 1605 C CA . LEU A 1 200 ? -8.058 -13.820 1.103 1.00 84.25 200 LEU A CA 1
ATOM 1606 C C . LEU A 1 200 ? -8.347 -14.405 -0.271 1.00 84.25 200 LEU A C 1
ATOM 1608 O O . LEU A 1 200 ? -8.217 -13.722 -1.279 1.00 84.25 200 LEU A O 1
ATOM 1612 N N . ASN A 1 201 ? -8.730 -15.674 -0.276 1.00 80.62 201 ASN A N 1
ATOM 1613 C CA . ASN A 1 201 ? -9.093 -16.441 -1.452 1.00 80.62 201 ASN A CA 1
ATOM 1614 C C . ASN A 1 201 ? -8.091 -16.334 -2.624 1.00 80.62 201 ASN A C 1
ATOM 1616 O O . ASN A 1 201 ? -8.475 -15.950 -3.728 1.00 80.62 201 ASN A O 1
ATOM 1620 N N . PRO A 1 202 ? -6.797 -16.635 -2.405 1.00 80.75 202 PRO A N 1
ATOM 1621 C CA . PRO A 1 202 ? -5.817 -16.608 -3.484 1.00 80.75 202 PRO A CA 1
ATOM 1622 C C . PRO A 1 202 ? -6.132 -17.685 -4.528 1.00 80.75 202 PRO A C 1
ATOM 1624 O O . PRO A 1 202 ? -6.396 -18.838 -4.179 1.00 80.75 202 PRO A O 1
ATOM 1627 N N . GLY A 1 203 ? -6.032 -17.337 -5.812 1.00 75.12 203 GLY A N 1
ATOM 1628 C CA . GLY A 1 203 ? -6.086 -18.321 -6.885 1.00 75.12 203 GLY A CA 1
ATOM 1629 C C . GLY A 1 203 ? -4.810 -19.179 -6.932 1.00 75.12 203 GLY A C 1
ATOM 1630 O O . GLY A 1 203 ? -3.769 -18.796 -6.385 1.00 75.12 203 GLY A O 1
ATOM 1631 N N . PRO A 1 204 ? -4.817 -20.323 -7.644 1.00 71.44 204 PRO A N 1
ATOM 1632 C CA . PRO A 1 204 ? -3.623 -21.160 -7.797 1.00 71.44 204 PRO A CA 1
ATOM 1633 C C . PRO A 1 204 ? -2.408 -20.404 -8.354 1.00 71.44 204 PRO A C 1
ATOM 1635 O O . PRO A 1 204 ? -1.283 -20.651 -7.928 1.00 71.44 204 PRO A O 1
ATOM 1638 N N . GLY A 1 205 ? -2.637 -19.449 -9.265 1.00 70.44 205 GLY A N 1
ATOM 1639 C CA . GLY A 1 205 ? -1.584 -18.600 -9.830 1.00 70.44 205 GLY A CA 1
ATOM 1640 C C . GLY A 1 205 ? -1.022 -17.553 -8.860 1.00 70.44 205 GLY A C 1
ATOM 1641 O O . GLY A 1 205 ? 0.094 -17.080 -9.070 1.00 70.44 205 GLY A O 1
ATOM 1642 N N . ASP A 1 206 ? -1.754 -17.215 -7.795 1.00 70.69 206 ASP A N 1
ATOM 1643 C CA . ASP A 1 206 ? -1.284 -16.310 -6.741 1.00 70.69 206 ASP A CA 1
ATOM 1644 C C . ASP A 1 206 ? -0.382 -17.033 -5.737 1.00 70.69 206 ASP A C 1
ATOM 1646 O O . ASP A 1 206 ? 0.630 -16.474 -5.310 1.00 70.69 206 ASP A O 1
ATOM 1650 N N . ALA A 1 207 ? -0.748 -18.268 -5.373 1.00 63.31 207 ALA A N 1
ATOM 1651 C CA . ALA A 1 207 ? -0.062 -19.067 -4.357 1.00 63.31 207 ALA A CA 1
ATOM 1652 C C . ALA A 1 207 ? 1.163 -19.829 -4.899 1.00 63.31 207 ALA A C 1
ATOM 1654 O O . ALA A 1 207 ? 2.123 -20.062 -4.162 1.00 63.31 207 ALA A O 1
ATOM 1655 N N . LEU A 1 208 ? 1.151 -20.216 -6.180 1.00 61.44 208 LEU A N 1
ATOM 1656 C CA . LEU A 1 208 ? 2.241 -20.935 -6.840 1.00 61.44 208 LEU A CA 1
ATOM 1657 C C . LEU A 1 208 ? 2.515 -20.308 -8.209 1.00 61.44 208 LEU A C 1
ATOM 1659 O O . LEU A 1 208 ? 1.715 -20.430 -9.138 1.00 61.44 208 LEU A O 1
ATOM 1663 N N . SER A 1 209 ? 3.676 -19.662 -8.366 1.00 59.19 209 SER A N 1
ATOM 1664 C CA . SER A 1 209 ? 4.106 -19.253 -9.705 1.00 59.19 209 SER A CA 1
ATOM 1665 C C . SER A 1 209 ? 4.455 -20.495 -10.535 1.00 59.19 209 SER A C 1
ATOM 1667 O O . SER A 1 209 ? 4.915 -21.508 -10.002 1.00 59.19 209 SER A O 1
ATOM 1669 N N . ARG A 1 210 ? 4.270 -20.416 -11.860 1.00 60.62 210 ARG A N 1
ATOM 1670 C CA . ARG A 1 210 ? 4.622 -21.500 -12.802 1.00 60.62 210 ARG A CA 1
ATOM 1671 C C . ARG A 1 210 ? 6.088 -21.953 -12.698 1.00 60.62 210 ARG A C 1
ATOM 1673 O O . ARG A 1 210 ? 6.402 -23.070 -13.091 1.00 60.62 210 ARG A O 1
ATOM 1680 N N . ASP A 1 211 ? 6.946 -21.116 -12.121 1.00 67.06 211 ASP A N 1
ATOM 1681 C CA . ASP A 1 211 ? 8.389 -21.326 -11.979 1.00 67.06 211 ASP A CA 1
ATOM 1682 C C . ASP A 1 211 ? 8.788 -21.854 -10.582 1.00 67.06 211 ASP A C 1
ATOM 1684 O O . ASP A 1 211 ? 9.936 -21.703 -10.158 1.00 67.06 211 ASP A O 1
ATOM 1688 N N . GLY A 1 212 ? 7.843 -22.430 -9.827 1.00 70.50 212 GLY A N 1
ATOM 1689 C CA . GLY A 1 212 ? 8.081 -23.006 -8.497 1.00 70.50 212 GLY A CA 1
ATOM 1690 C C . GLY A 1 212 ? 8.127 -21.969 -7.362 1.00 70.50 212 GLY A C 1
ATOM 1691 O O . GLY A 1 212 ? 7.826 -20.794 -7.586 1.00 70.50 212 GLY A O 1
ATOM 1692 N N . PRO A 1 213 ? 8.484 -22.359 -6.122 1.00 72.81 213 PRO A N 1
ATOM 1693 C CA . PRO A 1 213 ? 8.519 -21.444 -4.980 1.00 72.81 213 PRO A CA 1
ATOM 1694 C C . PRO A 1 213 ? 9.507 -20.293 -5.204 1.00 72.81 213 PRO A C 1
ATOM 1696 O O . PRO A 1 213 ? 10.537 -20.450 -5.862 1.00 72.81 213 PRO A O 1
ATOM 1699 N N . MET A 1 214 ? 9.194 -19.115 -4.663 1.00 78.00 214 MET A N 1
ATOM 1700 C CA . MET A 1 214 ? 10.136 -17.999 -4.689 1.00 78.00 214 MET A CA 1
ATOM 1701 C C . MET A 1 214 ? 11.300 -18.329 -3.758 1.00 78.00 214 MET A C 1
ATOM 1703 O O . MET A 1 214 ? 11.075 -18.676 -2.605 1.00 78.00 214 MET A O 1
ATOM 1707 N N . MET A 1 215 ? 12.530 -18.213 -4.253 1.00 78.88 215 MET A N 1
ATOM 1708 C CA . MET A 1 215 ? 13.738 -18.470 -3.469 1.00 78.88 215 MET A CA 1
ATOM 1709 C C . MET A 1 215 ? 14.534 -17.178 -3.300 1.00 78.88 215 MET A C 1
ATOM 1711 O O . MET A 1 215 ? 14.662 -16.396 -4.249 1.00 78.88 215 MET A O 1
ATOM 1715 N N . ALA A 1 216 ? 15.077 -16.965 -2.106 1.00 74.62 216 ALA A N 1
ATOM 1716 C CA . ALA A 1 216 ? 16.062 -15.924 -1.848 1.00 74.62 216 ALA A CA 1
ATOM 1717 C C . ALA A 1 216 ? 17.170 -16.448 -0.920 1.00 74.62 216 ALA A C 1
ATOM 1719 O O . ALA A 1 216 ? 16.910 -17.337 -0.103 1.00 74.62 216 ALA A O 1
ATOM 1720 N N . PRO A 1 217 ? 18.399 -15.912 -1.007 1.00 72.38 217 PRO A N 1
ATOM 1721 C CA . PRO A 1 217 ? 19.453 -16.231 -0.052 1.00 72.38 217 PRO A CA 1
ATOM 1722 C C . PRO A 1 217 ? 19.045 -15.831 1.369 1.00 72.38 217 PRO A C 1
ATOM 1724 O O . PRO A 1 217 ? 18.650 -14.694 1.617 1.00 72.38 217 PRO A O 1
ATOM 1727 N N . GLY A 1 218 ? 19.157 -16.764 2.308 1.00 69.19 218 GLY A N 1
ATOM 1728 C CA . GLY A 1 218 ? 19.041 -16.497 3.731 1.00 69.19 218 GLY A CA 1
ATOM 1729 C C . GLY A 1 218 ? 20.296 -15.816 4.295 1.00 69.19 218 GLY A C 1
ATOM 1730 O O . GLY A 1 218 ? 21.320 -15.728 3.614 1.00 69.19 218 GLY A O 1
ATOM 1731 N N . PRO A 1 219 ? 20.263 -15.383 5.570 1.00 64.06 219 PRO A N 1
ATOM 1732 C CA . PRO A 1 219 ? 21.422 -14.788 6.251 1.00 64.06 219 PRO A CA 1
ATOM 1733 C C . PRO A 1 219 ? 22.655 -15.708 6.316 1.00 64.06 219 PRO A C 1
ATOM 1735 O O . PRO A 1 219 ? 23.775 -15.243 6.490 1.00 64.06 219 PRO A O 1
ATOM 1738 N N . ASP A 1 220 ? 22.433 -17.014 6.184 1.00 77.75 220 ASP A N 1
ATOM 1739 C CA . ASP A 1 220 ? 23.417 -18.100 6.146 1.00 77.75 220 ASP A CA 1
ATOM 1740 C C . ASP A 1 220 ? 23.919 -18.412 4.720 1.00 77.75 220 ASP A C 1
ATOM 1742 O O . ASP A 1 220 ? 24.709 -19.334 4.527 1.00 77.75 220 ASP A O 1
ATOM 1746 N N . GLY A 1 221 ? 23.454 -17.670 3.708 1.00 74.81 221 GLY A N 1
ATOM 1747 C CA . GLY A 1 221 ? 23.765 -17.891 2.296 1.00 74.81 221 GLY A CA 1
ATOM 1748 C C . GLY A 1 221 ? 23.007 -19.058 1.652 1.00 74.81 221 GLY A C 1
ATOM 1749 O O . GLY A 1 221 ? 23.112 -19.246 0.438 1.00 74.81 221 GLY A O 1
ATOM 1750 N N . GLN A 1 222 ? 22.220 -19.827 2.413 1.00 82.00 222 GLN A N 1
ATOM 1751 C CA . GLN A 1 222 ? 21.409 -20.916 1.866 1.00 82.00 222 GLN A CA 1
ATOM 1752 C C . GLN A 1 222 ? 20.134 -20.372 1.224 1.00 82.00 222 GLN A C 1
ATOM 1754 O O . GLN A 1 222 ? 19.533 -19.423 1.717 1.00 82.00 222 GLN A O 1
ATOM 1759 N N . GLN A 1 223 ? 19.685 -20.986 0.131 1.00 81.38 223 GLN A N 1
ATOM 1760 C CA . GLN A 1 223 ? 18.417 -20.609 -0.494 1.00 81.38 223 GLN A CA 1
ATOM 1761 C C . GLN A 1 223 ? 17.249 -20.967 0.433 1.00 81.38 223 GLN A C 1
ATOM 1763 O O . GLN A 1 223 ? 17.098 -22.121 0.831 1.00 81.38 223 GLN A O 1
ATOM 1768 N N . LYS A 1 224 ? 16.406 -19.984 0.751 1.00 80.38 224 LYS A N 1
ATOM 1769 C CA . LYS A 1 224 ? 15.182 -20.156 1.538 1.00 80.38 224 LYS A CA 1
ATOM 1770 C C . LYS A 1 224 ? 13.964 -19.887 0.674 1.00 80.38 224 LYS A C 1
ATOM 1772 O O . LYS A 1 224 ? 13.971 -18.981 -0.159 1.00 80.38 224 LYS A O 1
A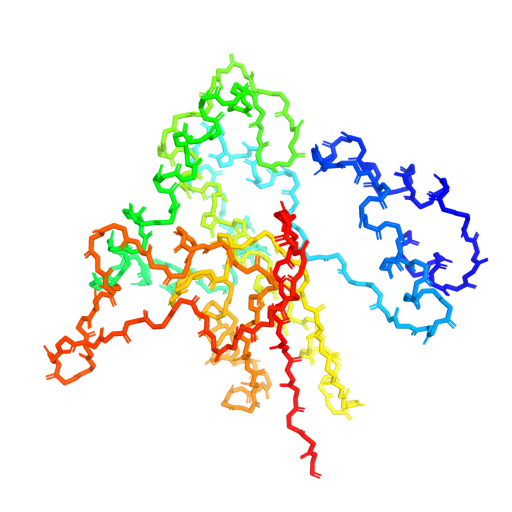TOM 1777 N N . VAL A 1 225 ? 12.921 -20.680 0.903 1.00 79.88 225 VAL A N 1
ATOM 1778 C CA . VAL A 1 225 ? 11.605 -20.444 0.311 1.00 79.88 225 VAL A CA 1
ATOM 1779 C C . VAL A 1 225 ? 11.022 -19.184 0.938 1.00 79.88 225 VAL A C 1
ATOM 1781 O O . VAL A 1 225 ? 10.844 -19.104 2.154 1.00 79.88 225 VAL A O 1
ATOM 1784 N N . ILE A 1 226 ? 10.710 -18.209 0.097 1.00 79.38 226 ILE A N 1
ATOM 1785 C CA . ILE A 1 226 ? 9.960 -17.022 0.468 1.00 79.38 226 ILE A CA 1
ATOM 1786 C C . ILE A 1 226 ? 8.482 -17.369 0.368 1.00 79.38 226 ILE A C 1
ATOM 1788 O O . ILE A 1 226 ? 7.953 -17.597 -0.721 1.00 79.38 226 ILE A O 1
ATOM 1792 N N . GLN A 1 227 ? 7.835 -17.421 1.530 1.00 77.69 227 GLN A N 1
ATOM 1793 C CA . GLN A 1 227 ? 6.398 -17.641 1.622 1.00 77.69 227 GLN A CA 1
ATOM 1794 C C . GLN A 1 227 ? 5.652 -16.510 0.913 1.00 77.69 227 GLN A C 1
ATOM 1796 O O . GLN A 1 227 ? 6.036 -15.341 1.015 1.00 77.69 227 GLN A O 1
ATOM 1801 N N . PHE A 1 228 ? 4.597 -16.864 0.183 1.00 79.19 228 PHE A N 1
ATOM 1802 C CA . PHE A 1 228 ? 3.792 -15.888 -0.549 1.00 79.19 228 PHE A CA 1
ATOM 1803 C C . PHE A 1 228 ? 2.929 -15.034 0.401 1.00 79.19 228 PHE A C 1
ATOM 1805 O O . PHE A 1 228 ? 2.753 -13.844 0.148 1.00 79.19 228 PHE A O 1
ATOM 1812 N N . SER A 1 229 ? 2.469 -15.623 1.510 1.00 83.69 229 SER A N 1
ATOM 1813 C CA . SER A 1 229 ? 1.839 -14.971 2.662 1.00 83.69 229 SER A CA 1
ATOM 1814 C C . SER A 1 229 ? 2.083 -15.799 3.929 1.00 83.69 229 SER A C 1
ATOM 1816 O O . SER A 1 229 ? 2.484 -16.961 3.841 1.00 83.69 229 SER A O 1
ATOM 1818 N N . ASP A 1 230 ? 1.849 -15.219 5.108 1.00 83.50 230 ASP A N 1
ATOM 1819 C CA . ASP A 1 230 ? 1.974 -15.948 6.381 1.00 83.50 230 ASP A CA 1
ATOM 1820 C C . ASP A 1 230 ? 0.779 -16.882 6.608 1.00 83.50 230 ASP A C 1
ATOM 1822 O O . ASP A 1 230 ? 0.927 -17.983 7.134 1.00 83.50 230 ASP A O 1
ATOM 1826 N N . PHE A 1 231 ? -0.406 -16.451 6.168 1.00 83.75 231 PHE A N 1
ATOM 1827 C CA . PHE A 1 231 ? -1.639 -17.226 6.251 1.00 83.75 231 PHE A CA 1
ATOM 1828 C C . PHE A 1 231 ? -2.456 -17.121 4.964 1.00 83.75 231 PHE A C 1
ATOM 1830 O O . PHE A 1 231 ? -2.379 -16.134 4.222 1.00 83.75 231 PHE A O 1
ATOM 1837 N N . VAL A 1 232 ? -3.291 -18.132 4.737 1.00 80.19 232 VAL A N 1
ATOM 1838 C CA . VAL A 1 232 ? -4.286 -18.169 3.666 1.00 80.19 232 VAL A CA 1
ATOM 1839 C C . VAL A 1 232 ? -5.652 -18.409 4.278 1.00 80.19 232 VAL A C 1
ATOM 1841 O O . VAL A 1 232 ? -5.817 -19.297 5.112 1.00 80.19 232 VAL A O 1
ATOM 1844 N N . PHE A 1 233 ? -6.631 -17.633 3.834 1.00 81.31 233 PHE A N 1
ATOM 1845 C CA . PHE A 1 233 ? -8.035 -17.883 4.104 1.00 81.31 233 PHE A CA 1
ATOM 1846 C C . PHE A 1 233 ? -8.724 -18.201 2.779 1.00 81.31 233 PHE A C 1
ATOM 1848 O O . PHE A 1 233 ? -8.833 -17.323 1.929 1.00 81.31 233 PHE A O 1
ATOM 1855 N N . ALA A 1 234 ? -9.164 -19.443 2.587 1.00 74.75 234 ALA A N 1
ATOM 1856 C CA . ALA A 1 234 ? -9.892 -19.867 1.393 1.00 74.75 234 ALA A CA 1
ATOM 1857 C C . ALA A 1 234 ? -11.374 -20.062 1.725 1.00 74.75 234 ALA A C 1
ATOM 1859 O O . ALA A 1 234 ? -11.707 -20.583 2.791 1.00 74.75 234 ALA A O 1
ATOM 1860 N N . ARG A 1 235 ? -12.256 -19.651 0.809 1.00 68.31 235 ARG A N 1
ATOM 1861 C CA . ARG A 1 235 ? -13.688 -19.966 0.869 1.00 68.31 235 ARG A CA 1
ATOM 1862 C C . ARG A 1 235 ? -13.975 -21.040 -0.178 1.00 68.31 235 ARG A C 1
ATOM 1864 O O . ARG A 1 235 ? -13.358 -21.042 -1.236 1.00 68.31 235 ARG A O 1
ATOM 1871 N N . GLU A 1 236 ? -14.883 -21.959 0.131 1.00 56.00 236 GLU A N 1
ATOM 1872 C CA . GLU A 1 236 ? -15.144 -23.163 -0.674 1.00 56.00 236 GLU A CA 1
ATOM 1873 C C . GLU A 1 236 ? -15.718 -22.869 -2.082 1.00 56.00 236 GLU A C 1
ATOM 1875 O O . GLU A 1 236 ? -15.739 -23.754 -2.929 1.00 56.00 236 GLU A O 1
ATOM 1880 N N . ASP A 1 237 ? -16.140 -21.630 -2.364 1.00 58.47 237 ASP A N 1
ATOM 1881 C CA . ASP A 1 237 ? -16.934 -21.250 -3.544 1.00 58.47 237 ASP A CA 1
ATOM 1882 C C . ASP A 1 237 ? -16.423 -20.019 -4.327 1.00 58.47 237 ASP A C 1
ATOM 1884 O O . ASP A 1 237 ? -17.169 -19.443 -5.118 1.00 58.47 237 ASP A O 1
ATOM 1888 N N . ALA A 1 238 ? -15.190 -19.556 -4.120 1.00 50.28 238 ALA A N 1
ATOM 1889 C CA . ALA A 1 238 ? -14.848 -18.189 -4.507 1.00 50.28 238 ALA A CA 1
ATOM 1890 C C . ALA A 1 238 ? -14.045 -18.058 -5.822 1.00 50.28 238 ALA A C 1
ATOM 1892 O O . ALA A 1 238 ? -12.840 -18.297 -5.884 1.00 50.28 238 ALA A O 1
ATOM 1893 N N . GLU A 1 239 ? -14.732 -17.555 -6.854 1.00 46.25 239 GLU A N 1
ATOM 1894 C CA . GLU A 1 239 ? -14.177 -17.009 -8.107 1.00 46.25 239 GLU A CA 1
ATOM 1895 C C . GLU A 1 239 ? -13.682 -15.541 -7.985 1.00 46.25 239 GLU A C 1
ATOM 1897 O O . GLU A 1 239 ? -13.373 -14.914 -8.994 1.00 46.25 239 GLU A O 1
ATOM 1902 N N . SER A 1 240 ? -13.610 -14.932 -6.789 1.00 49.53 240 SER A N 1
ATOM 1903 C CA . SER A 1 240 ? -13.372 -13.476 -6.662 1.00 49.53 240 SER A CA 1
ATOM 1904 C C . SER A 1 240 ? -11.937 -13.067 -6.290 1.00 49.53 240 SER A C 1
ATOM 1906 O O . SER A 1 240 ? -11.415 -13.520 -5.267 1.00 49.53 240 SER A O 1
ATOM 1908 N N . GLU A 1 241 ? -11.383 -12.097 -7.032 1.00 49.34 241 GLU A N 1
ATOM 1909 C CA . GLU A 1 241 ? -10.120 -11.365 -6.789 1.00 49.34 241 GLU A CA 1
ATOM 1910 C C . GLU A 1 241 ? -10.232 -10.332 -5.638 1.00 49.34 241 GLU A C 1
ATOM 1912 O O . GLU A 1 241 ? -10.109 -9.121 -5.829 1.00 49.34 241 GLU A O 1
ATOM 1917 N N . ALA A 1 242 ? -10.528 -10.789 -4.420 1.00 45.59 242 ALA A N 1
ATOM 1918 C CA . ALA A 1 242 ? -10.740 -9.911 -3.264 1.00 45.59 242 ALA A CA 1
ATOM 1919 C C . ALA A 1 242 ? -9.421 -9.393 -2.629 1.00 45.59 242 ALA A C 1
ATOM 1921 O O . ALA A 1 242 ? -8.382 -10.053 -2.710 1.00 45.59 242 ALA A O 1
ATOM 1922 N N . PRO A 1 243 ? -9.442 -8.218 -1.961 1.00 45.53 243 PRO A N 1
ATOM 1923 C CA . PRO A 1 243 ? -8.257 -7.606 -1.352 1.00 45.53 243 PRO A CA 1
ATOM 1924 C C . PRO A 1 243 ? -7.668 -8.445 -0.204 1.00 45.53 243 PRO A C 1
ATOM 1926 O O . PRO A 1 243 ? -8.384 -9.069 0.574 1.00 45.53 243 PRO A O 1
ATOM 1929 N N . ALA A 1 244 ? -6.345 -8.416 -0.065 1.00 56.56 244 ALA A N 1
ATOM 1930 C CA . ALA A 1 244 ? -5.598 -9.063 1.006 1.00 56.56 244 ALA A CA 1
ATOM 1931 C C . ALA A 1 244 ? -5.624 -8.246 2.310 1.00 56.56 244 ALA A C 1
ATOM 1933 O O . ALA A 1 244 ? -5.683 -7.014 2.277 1.00 56.56 244 ALA A O 1
ATOM 1934 N N . ILE A 1 245 ? -5.533 -8.927 3.461 1.00 57.38 245 ILE A N 1
ATOM 1935 C CA . ILE A 1 245 ? -5.451 -8.290 4.784 1.00 57.38 245 ILE A CA 1
ATOM 1936 C C . ILE A 1 245 ? -4.026 -8.417 5.323 1.00 57.38 245 ILE A C 1
ATOM 1938 O O . ILE A 1 245 ? -3.560 -9.520 5.599 1.00 57.38 245 ILE A O 1
ATOM 1942 N N . VAL A 1 246 ? -3.356 -7.297 5.587 1.00 60.09 246 VAL A N 1
ATOM 1943 C CA . VAL A 1 246 ? -2.204 -7.272 6.502 1.00 60.09 246 VAL A CA 1
ATOM 1944 C C . VAL A 1 246 ? -2.713 -6.959 7.900 1.00 60.09 246 VAL A C 1
ATOM 1946 O O . VAL A 1 246 ? -3.420 -5.979 8.115 1.00 60.09 246 VAL A O 1
ATOM 1949 N N . ARG A 1 247 ? -2.362 -7.796 8.869 1.00 67.75 247 ARG A N 1
ATOM 1950 C CA . ARG A 1 247 ? -2.625 -7.570 10.286 1.00 67.75 247 ARG A CA 1
ATOM 1951 C C . ARG A 1 247 ? -1.394 -6.968 10.935 1.00 67.75 247 ARG A C 1
ATOM 1953 O O . ARG A 1 247 ? -0.291 -7.480 10.772 1.00 67.75 247 ARG A O 1
ATOM 1960 N N . VAL A 1 248 ? -1.603 -5.890 11.673 1.00 64.38 248 VAL A N 1
ATOM 1961 C CA . VAL A 1 248 ? -0.564 -5.136 12.365 1.00 64.38 248 VAL A CA 1
ATOM 1962 C C . VAL A 1 248 ? -1.015 -5.021 13.812 1.00 64.38 248 VAL A C 1
ATOM 1964 O O . VAL A 1 248 ? -1.965 -4.299 14.117 1.00 64.38 248 VAL A O 1
ATOM 1967 N N . GLY A 1 249 ? -0.397 -5.810 14.683 1.00 57.44 249 GLY A N 1
ATOM 1968 C CA . GLY A 1 249 ? -0.747 -5.906 16.095 1.00 57.44 249 GLY A CA 1
ATOM 1969 C C . GLY A 1 249 ? 0.349 -5.333 16.984 1.00 57.44 249 GLY A C 1
ATOM 1970 O O . GLY A 1 249 ? 1.540 -5.484 16.701 1.00 57.44 249 GLY A O 1
ATOM 1971 N N . VAL A 1 250 ? -0.063 -4.701 18.080 1.00 53.91 250 VAL A N 1
ATOM 1972 C CA . VAL A 1 250 ? 0.803 -4.499 19.247 1.00 53.91 250 VAL A CA 1
ATOM 1973 C C . VAL A 1 250 ? 0.545 -5.689 20.180 1.00 53.91 250 VAL A C 1
ATOM 1975 O O . VAL A 1 250 ? -0.626 -6.019 20.366 1.00 53.91 250 VAL A O 1
ATOM 1978 N N . PRO A 1 251 ? 1.574 -6.366 20.722 1.00 46.38 251 PRO A N 1
ATOM 1979 C CA . PRO A 1 251 ? 1.382 -7.462 21.660 1.00 46.38 251 PRO A CA 1
ATOM 1980 C C . PRO A 1 251 ? 0.495 -7.001 22.814 1.00 46.38 251 PRO A C 1
ATOM 1982 O O . PRO A 1 251 ? 0.683 -5.891 23.322 1.00 46.38 251 PRO A O 1
ATOM 1985 N N . ASP A 1 252 ? -0.451 -7.848 23.216 1.00 45.94 252 ASP A N 1
ATOM 1986 C CA . ASP A 1 252 ? -1.168 -7.648 24.469 1.00 45.94 252 ASP A CA 1
ATOM 1987 C C . ASP A 1 252 ? -0.139 -7.690 25.611 1.00 45.94 252 ASP A C 1
ATOM 1989 O O . ASP A 1 252 ? 0.715 -8.582 25.655 1.00 45.94 252 ASP A O 1
ATOM 1993 N N . SER A 1 253 ? -0.178 -6.657 26.456 1.00 37.31 253 SER A N 1
ATOM 1994 C CA . SER A 1 253 ? 0.729 -6.437 27.591 1.00 37.31 253 SER A CA 1
ATOM 1995 C C . SER A 1 253 ? 0.698 -7.573 28.602 1.00 37.31 253 SER A C 1
ATOM 1997 O O . SER A 1 253 ? -0.440 -7.946 28.975 1.00 37.31 253 SER A O 1
#